Protein AF-0000000087267420 (afdb_homodimer)

Nearest PDB structures (foldseek):
  7d5s-assembly1_A5  TM=5.004E-01  e=7.220E+00  Saccharomyces cerevisiae S288C
  5nxh-assembly1_C  TM=2.217E-01  e=2.383E+00  Tequatrovirus T4
  2dig-assembly1_A  TM=3.081E-01  e=5.718E+00  Homo sapiens
  6zqb-assembly1_UE  TM=1.913E-01  e=4.029E+00  Saccharomyces cerevisiae S288C
  7d5s-assembly1_A5  TM=5.008E-01  e=6.759E+00  Saccharomyces cerevisiae S288C

Radius of gyration: 22.6 Å; Cα contacts (8 Å, |Δi|>4): 446; chains: 2; bounding box: 66×54×70 Å

Structure (mmCIF, N/CA/C/O backbone):
data_AF-0000000087267420-model_v1
#
loop_
_entity.id
_entity.type
_entity.pdbx_description
1 polymer 'Uncharacterized protein'
#
loop_
_atom_site.group_PDB
_atom_site.id
_atom_site.type_symbol
_atom_site.label_atom_id
_atom_site.label_alt_id
_atom_site.label_comp_id
_atom_site.label_asym_id
_atom_site.label_entity_id
_atom_site.label_seq_id
_atom_site.pdbx_PDB_ins_code
_atom_site.Cartn_x
_atom_site.Cartn_y
_atom_site.Cartn_z
_atom_site.occupancy
_atom_site.B_iso_or_equiv
_atom_site.auth_seq_id
_atom_site.auth_comp_id
_atom_site.auth_asym_id
_atom_site.auth_atom_id
_atom_site.pdbx_PDB_model_num
ATOM 1 N N . MET A 1 1 ? 45.031 -0.06 -13.602 1 23.23 1 MET A N 1
ATOM 2 C CA . MET A 1 1 ? 44.938 -1.241 -12.742 1 23.23 1 MET A CA 1
ATOM 3 C C . MET A 1 1 ? 43.938 -1.024 -11.625 1 23.23 1 MET A C 1
ATOM 5 O O . MET A 1 1 ? 43.188 -1.938 -11.281 1 23.23 1 MET A O 1
ATOM 9 N N . VAL A 1 2 ? 43.875 0.098 -10.891 1 26.34 2 VAL A N 1
ATOM 10 C CA . VAL A 1 2 ? 43.062 -0.202 -9.727 1 26.34 2 VAL A CA 1
ATOM 11 C C . VAL A 1 2 ? 41.594 -0.318 -10.164 1 26.34 2 VAL A C 1
ATOM 13 O O . VAL A 1 2 ? 40.875 0.688 -10.266 1 26.34 2 VAL A O 1
ATOM 16 N N . LEU A 1 3 ? 41.219 -0.868 -11.328 1 28.58 3 LEU A N 1
ATOM 17 C CA . LEU A 1 3 ? 39.875 -0.642 -11.82 1 28.58 3 LEU A CA 1
ATOM 18 C C . LEU A 1 3 ? 38.844 -1.299 -10.898 1 28.58 3 LEU A C 1
ATOM 20 O O . LEU A 1 3 ? 38.75 -2.527 -10.828 1 28.58 3 LEU A O 1
ATOM 24 N N . GLU A 1 4 ? 38.781 -0.846 -9.547 1 34.34 4 GLU A N 1
ATOM 25 C CA . GLU A 1 4 ? 38.031 -1.546 -8.516 1 34.34 4 GLU A CA 1
ATOM 26 C C . GLU A 1 4 ? 36.594 -1.835 -8.992 1 34.34 4 GLU A C 1
ATOM 28 O O . GLU A 1 4 ? 35.812 -0.912 -9.195 1 34.34 4 GLU A O 1
ATOM 33 N N . THR A 1 5 ? 36.312 -2.693 -9.859 1 30.98 5 THR A N 1
ATOM 34 C CA . THR A 1 5 ? 35.062 -3 -10.531 1 30.98 5 THR A CA 1
ATOM 35 C C . THR A 1 5 ? 33.938 -3.223 -9.516 1 30.98 5 THR A C 1
ATOM 37 O O . THR A 1 5 ? 34.188 -3.191 -8.312 1 30.98 5 THR A O 1
ATOM 40 N N . GLY A 1 6 ? 33.281 -4.574 -9.438 1 32.69 6 GLY A N 1
ATOM 41 C CA . GLY A 1 6 ? 32.031 -5.301 -9.305 1 32.69 6 GLY A CA 1
ATOM 42 C C . GLY A 1 6 ? 31.594 -5.504 -7.863 1 32.69 6 GLY A C 1
ATOM 43 O O . GLY A 1 6 ? 30.891 -6.457 -7.551 1 32.69 6 GLY A O 1
ATOM 44 N N . ASP A 1 7 ? 32.062 -4.914 -6.812 1 30.77 7 ASP A N 1
ATOM 45 C CA . ASP A 1 7 ? 32.344 -5.363 -5.453 1 30.77 7 ASP A CA 1
ATOM 46 C C . ASP A 1 7 ? 31.062 -5.816 -4.742 1 30.77 7 ASP A C 1
ATOM 48 O O . ASP A 1 7 ? 29.953 -5.57 -5.227 1 30.77 7 ASP A O 1
ATOM 52 N N . ASP A 1 8 ? 30.906 -5.383 -3.318 1 32.22 8 ASP A N 1
ATOM 53 C CA . ASP A 1 8 ? 30.344 -5.723 -2.01 1 32.22 8 ASP A CA 1
ATOM 54 C C . ASP A 1 8 ? 28.844 -5.473 -1.965 1 32.22 8 ASP A C 1
ATOM 56 O O . ASP A 1 8 ? 28.406 -4.371 -1.625 1 32.22 8 ASP A O 1
ATOM 60 N N . LEU A 1 9 ? 28.078 -5.555 -2.895 1 34.12 9 LEU A N 1
ATOM 61 C CA . LEU A 1 9 ? 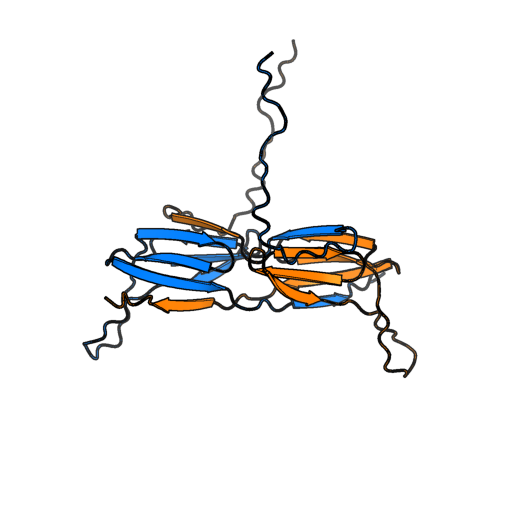26.641 -5.738 -2.77 1 34.12 9 LEU A CA 1
ATOM 62 C C . LEU A 1 9 ? 26.312 -6.742 -1.671 1 34.12 9 LEU A C 1
ATOM 64 O O . LEU A 1 9 ? 26.25 -7.949 -1.925 1 34.12 9 LEU A O 1
ATOM 68 N N . GLY A 1 10 ? 27.141 -6.855 -0.698 1 35.06 10 GLY A N 1
ATOM 69 C CA . GLY A 1 10 ? 26.969 -7.773 0.415 1 35.06 10 GLY A CA 1
ATOM 70 C C . GLY A 1 10 ? 25.516 -8.008 0.779 1 35.06 10 GLY A C 1
ATOM 71 O O . GLY A 1 10 ? 24.641 -7.23 0.395 1 35.06 10 GLY A O 1
ATOM 72 N N . GLU A 1 11 ? 25.297 -9.281 1.34 1 33.75 11 GLU A N 1
ATOM 73 C CA . GLU A 1 11 ? 24.203 -10.078 1.889 1 33.75 11 GLU A CA 1
ATOM 74 C C . GLU A 1 11 ? 23.438 -9.312 2.961 1 33.75 11 GLU A C 1
ATOM 76 O O . GLU A 1 11 ? 23.922 -9.148 4.082 1 33.75 11 GLU A O 1
ATOM 81 N N . VAL A 1 12 ? 23.391 -8.141 3.051 1 38.41 12 VAL A N 1
ATOM 82 C CA . VAL A 1 12 ? 22.312 -7.984 4.027 1 38.41 12 VAL A CA 1
ATOM 83 C C . VAL A 1 12 ? 21.219 -9.016 3.764 1 38.41 12 VAL A C 1
ATOM 85 O O . VAL A 1 12 ? 20.547 -8.961 2.734 1 38.41 12 VAL A O 1
ATOM 88 N N . THR A 1 13 ? 21.375 -10.328 3.924 1 43.25 13 THR A N 1
ATOM 89 C CA . THR A 1 13 ? 20.469 -11.469 3.857 1 43.25 13 THR A CA 1
ATOM 90 C C . THR A 1 13 ? 19.125 -11.125 4.5 1 43.25 13 THR A C 1
ATOM 92 O O . THR A 1 13 ? 18.812 -11.602 5.594 1 43.25 13 THR A O 1
ATOM 95 N N . GLU A 1 14 ? 18.906 -9.852 4.797 1 48.78 14 GLU A N 1
ATOM 96 C CA . GLU A 1 14 ? 17.516 -9.828 5.238 1 48.78 14 GLU A CA 1
ATOM 97 C C . GLU A 1 14 ? 16.641 -10.711 4.352 1 48.78 14 GLU A C 1
ATOM 99 O O . GLU A 1 14 ? 16.734 -10.648 3.125 1 48.78 14 GLU A O 1
ATOM 104 N N . THR A 1 15 ? 16.5 -11.961 4.723 1 59 15 THR A N 1
ATOM 105 C CA . THR A 1 15 ? 15.672 -12.922 4.012 1 59 15 THR A CA 1
ATOM 106 C C . THR A 1 15 ? 14.383 -12.258 3.521 1 59 15 THR A C 1
ATOM 108 O O . THR A 1 15 ? 13.68 -11.609 4.297 1 59 15 THR A O 1
ATOM 111 N N . VAL A 1 16 ? 14.516 -11.555 2.287 1 69.19 16 VAL A N 1
ATOM 112 C CA . VAL A 1 16 ? 13.289 -11.062 1.664 1 69.19 16 VAL A CA 1
ATOM 113 C C . VAL A 1 16 ? 12.328 -12.227 1.42 1 69.19 16 VAL A C 1
ATOM 115 O O . VAL A 1 16 ? 12.75 -13.312 1.015 1 69.19 16 VAL A O 1
ATOM 118 N N . ASP A 1 17 ? 11.07 -11.906 1.795 1 87.56 17 ASP A N 1
ATOM 119 C CA . ASP A 1 17 ? 10.055 -12.945 1.668 1 87.56 17 ASP A CA 1
ATOM 120 C C . ASP A 1 17 ? 9.492 -12.992 0.248 1 87.56 17 ASP A C 1
ATOM 122 O O . ASP A 1 17 ? 8.422 -13.555 0.016 1 87.56 17 ASP A O 1
ATOM 126 N N . TYR A 1 18 ? 10.273 -12.516 -0.706 1 87.31 18 TYR A N 1
ATOM 127 C CA . TYR A 1 18 ? 9.852 -12.648 -2.096 1 87.31 18 TYR A CA 1
ATOM 128 C C . TYR A 1 18 ? 9.766 -14.117 -2.502 1 87.31 18 TYR A C 1
ATOM 130 O O . TYR A 1 18 ? 10.43 -14.969 -1.917 1 87.31 18 TYR A O 1
ATOM 138 N N . TYR A 1 19 ? 8.797 -14.352 -3.381 1 90.81 19 TYR A N 1
ATOM 139 C CA . TYR A 1 19 ? 8.797 -15.664 -4.023 1 90.81 19 TYR A CA 1
ATOM 140 C C . TYR A 1 19 ? 10.039 -15.852 -4.891 1 90.81 19 TYR A C 1
ATOM 142 O O . TYR A 1 19 ? 10.234 -15.109 -5.859 1 90.81 19 TYR A O 1
ATOM 150 N N . VAL A 1 20 ? 10.867 -16.859 -4.531 1 91.94 20 VAL A N 1
ATOM 151 C CA . VAL A 1 20 ? 12.133 -17.016 -5.242 1 91.94 20 VAL A CA 1
ATOM 152 C C . VAL A 1 20 ? 12.156 -18.359 -5.969 1 91.94 20 VAL A C 1
ATOM 154 O O . VAL A 1 20 ? 13.117 -18.672 -6.676 1 91.94 20 VAL A O 1
ATOM 157 N N . GLN A 1 21 ? 11.156 -19.141 -5.684 1 91.06 21 GLN A N 1
ATOM 158 C CA . GLN A 1 21 ? 11.125 -20.484 -6.25 1 91.06 21 GLN A CA 1
ATOM 159 C C . GLN A 1 21 ? 10.742 -20.453 -7.727 1 91.06 21 GLN A C 1
ATOM 161 O O . GLN A 1 21 ? 10.812 -21.484 -8.414 1 91.06 21 GLN A O 1
ATOM 166 N N . GLY A 1 22 ? 10.32 -19.391 -8.344 1 91.81 22 GLY A N 1
ATOM 167 C CA . GLY A 1 22 ? 9.977 -19.203 -9.742 1 91.81 22 GLY A CA 1
ATOM 168 C C . GLY A 1 22 ? 10.164 -17.766 -10.211 1 91.81 22 GLY A C 1
ATOM 169 O O . GLY A 1 22 ? 10.578 -16.906 -9.438 1 91.81 22 GLY A O 1
ATOM 170 N N . ALA A 1 23 ? 9.836 -17.578 -11.477 1 93 23 ALA A N 1
ATOM 171 C CA . ALA A 1 23 ? 10.039 -16.25 -12.062 1 93 23 ALA A CA 1
ATOM 172 C C . ALA A 1 23 ? 9.008 -15.258 -11.555 1 93 23 ALA A C 1
ATOM 174 O O . ALA A 1 23 ? 7.828 -15.594 -11.398 1 93 23 ALA A O 1
ATOM 175 N N . THR A 1 24 ? 9.516 -14.07 -11.25 1 95.69 24 THR A N 1
ATOM 176 C CA . THR A 1 24 ? 8.617 -12.938 -11.016 1 95.69 24 THR A CA 1
ATOM 177 C C . THR A 1 24 ? 8.062 -12.414 -12.336 1 95.69 24 THR A C 1
ATOM 179 O O . THR A 1 24 ? 8.82 -12.102 -13.258 1 95.69 24 THR A O 1
ATOM 182 N N . ILE A 1 25 ? 6.738 -12.406 -12.469 1 98.06 25 ILE A N 1
ATOM 183 C CA . ILE A 1 25 ? 6.078 -11.914 -13.672 1 98.06 25 ILE A CA 1
ATOM 184 C C . ILE A 1 25 ? 6.008 -10.391 -13.633 1 98.06 25 ILE A C 1
ATOM 186 O O . ILE A 1 25 ? 6.246 -9.719 -14.641 1 98.06 25 ILE A O 1
ATOM 190 N N . ALA A 1 26 ? 5.605 -9.758 -12.516 1 98 26 ALA A N 1
ATOM 191 C CA . ALA A 1 26 ? 5.574 -8.32 -12.281 1 98 26 ALA A CA 1
ATOM 192 C C . ALA A 1 26 ? 5.715 -8 -10.797 1 98 26 ALA A C 1
ATOM 194 O O . ALA A 1 26 ? 5.363 -8.82 -9.945 1 98 26 ALA A O 1
ATOM 195 N N . ALA A 1 27 ? 6.281 -6.883 -10.5 1 97.19 27 ALA A N 1
ATOM 196 C CA . ALA A 1 27 ? 6.371 -6.359 -9.133 1 97.19 27 ALA A CA 1
ATOM 197 C C . ALA A 1 27 ? 6.191 -4.844 -9.117 1 97.19 27 ALA A C 1
ATOM 199 O O . ALA A 1 27 ? 6.52 -4.164 -10.094 1 97.19 27 ALA A O 1
ATOM 200 N N . GLY A 1 28 ? 5.602 -4.336 -8.055 1 96.75 28 GLY A N 1
ATOM 201 C CA . GLY A 1 28 ? 5.387 -2.906 -7.883 1 96.75 28 GLY A CA 1
ATOM 202 C C . GLY A 1 28 ? 4.887 -2.537 -6.496 1 96.75 28 GLY A C 1
ATOM 203 O O . GLY A 1 28 ? 4.684 -3.412 -5.652 1 96.75 28 GLY A O 1
ATOM 204 N N . ASN A 1 29 ? 4.879 -1.277 -6.273 1 95.5 29 ASN A N 1
ATOM 205 C CA . ASN A 1 29 ? 4.32 -0.775 -5.02 1 95.5 29 ASN A CA 1
ATOM 206 C C . ASN A 1 29 ? 2.873 -0.327 -5.191 1 95.5 29 ASN A C 1
ATOM 208 O O . ASN A 1 29 ? 2.443 -0.007 -6.301 1 95.5 29 ASN A O 1
ATOM 212 N N . LEU A 1 30 ? 2.25 -0.502 -4.02 1 94.38 30 LEU A N 1
ATOM 213 C CA . LEU A 1 30 ? 0.876 -0.018 -3.934 1 94.38 30 LEU A CA 1
ATOM 214 C C . LEU A 1 30 ? 0.746 1.058 -2.861 1 94.38 30 LEU A C 1
ATOM 216 O O . LEU A 1 30 ? 1.456 1.025 -1.854 1 94.38 30 LEU A O 1
ATOM 220 N N . PHE A 1 31 ? 0.077 2.123 -3.07 1 94.62 31 PHE A N 1
ATOM 221 C CA . PHE A 1 31 ? -0.297 3.184 -2.143 1 94.62 31 PHE A CA 1
ATOM 222 C C . PHE A 1 31 ? 0.896 4.078 -1.832 1 94.62 31 PHE A C 1
ATOM 224 O O . PHE A 1 31 ? 1.976 3.588 -1.492 1 94.62 31 PHE A O 1
ATOM 231 N N . GLY A 1 32 ? 0.762 5.262 -1.942 1 96 32 GLY A N 1
ATOM 232 C CA . GLY A 1 32 ? 1.717 6.27 -1.509 1 96 32 GLY A CA 1
ATOM 233 C C . GLY A 1 32 ? 1.268 7.023 -0.271 1 96 32 GLY A C 1
ATOM 234 O O . GLY A 1 32 ? 0.08 7.031 0.06 1 96 32 GLY A O 1
ATOM 235 N N . ILE A 1 33 ? 2.275 7.59 0.386 1 96.75 33 ILE A N 1
ATOM 236 C CA . ILE A 1 33 ? 1.958 8.492 1.488 1 96.75 33 ILE A CA 1
ATOM 237 C C . ILE A 1 33 ? 2.824 9.75 1.396 1 96.75 33 ILE A C 1
ATOM 239 O O . ILE A 1 33 ? 3.998 9.672 1.022 1 96.75 33 ILE A O 1
ATOM 243 N N . GLN A 1 34 ? 2.248 10.812 1.535 1 97.69 34 GLN A N 1
ATOM 244 C CA . GLN A 1 34 ? 2.914 12.102 1.644 1 97.69 34 GLN A CA 1
ATOM 245 C C . GLN A 1 34 ? 2.684 12.727 3.018 1 97.69 34 GLN A C 1
ATOM 247 O O . GLN A 1 34 ? 1.541 12.945 3.424 1 97.69 34 GLN A O 1
ATOM 252 N N . VAL A 1 35 ? 3.848 13.055 3.717 1 98.31 35 VAL A N 1
ATOM 253 C CA . VAL A 1 35 ? 3.771 13.742 5.004 1 98.31 35 VAL A CA 1
ATOM 254 C C . VAL A 1 35 ? 4.105 15.219 4.824 1 98.31 35 VAL A C 1
ATOM 256 O O . VAL A 1 35 ? 5.07 15.57 4.137 1 98.31 35 VAL A O 1
ATOM 259 N N . TYR A 1 36 ? 3.26 16.047 5.324 1 97.69 36 TYR A N 1
ATOM 260 C CA . TYR A 1 36 ? 3.488 17.5 5.34 1 97.69 36 TYR A CA 1
ATOM 261 C C . TYR A 1 36 ? 3.27 18.062 6.738 1 97.69 36 TYR A C 1
ATOM 263 O O . TYR A 1 36 ? 2.936 17.328 7.668 1 97.69 36 TYR A O 1
ATOM 271 N N . ALA A 1 37 ? 3.404 19.281 6.949 1 97.19 37 ALA A N 1
ATOM 272 C CA . ALA A 1 37 ? 3.508 19.906 8.258 1 97.19 37 ALA A CA 1
ATOM 273 C C . ALA A 1 37 ? 2.242 19.688 9.078 1 97.19 37 ALA A C 1
ATOM 275 O O . ALA A 1 37 ? 2.303 19.562 10.305 1 97.19 37 ALA A O 1
ATOM 276 N N . MET A 1 38 ? 1.084 19.578 8.406 1 94.88 38 MET A N 1
ATOM 277 C CA . MET A 1 38 ? -0.173 19.562 9.148 1 94.88 38 MET A CA 1
ATOM 278 C C . MET A 1 38 ? -0.855 18.203 9.062 1 94.88 38 MET A C 1
ATOM 280 O O . MET A 1 38 ? -1.976 18.031 9.547 1 94.88 38 MET A O 1
ATOM 284 N N . GLY A 1 39 ? -0.207 17.234 8.422 1 96.69 39 GLY A N 1
ATOM 285 C CA . GLY A 1 39 ? -0.853 15.945 8.281 1 96.69 39 GLY A CA 1
ATOM 286 C C . GLY A 1 39 ? -0.157 15.031 7.285 1 96.69 39 GLY A C 1
ATOM 287 O O . GLY A 1 39 ? 1.032 15.195 7.012 1 96.69 39 GLY A O 1
ATOM 288 N N . ALA A 1 40 ? -0.893 14.062 6.934 1 97.69 40 ALA A N 1
ATOM 289 C CA . ALA A 1 40 ? -0.428 13.156 5.891 1 97.69 40 ALA A CA 1
ATOM 290 C C . ALA A 1 40 ? -1.554 12.812 4.918 1 97.69 40 ALA A C 1
ATOM 292 O O . ALA A 1 40 ? -2.732 12.906 5.266 1 97.69 40 ALA A O 1
ATOM 293 N N . ARG A 1 41 ? -1.134 12.5 3.693 1 96.44 41 ARG A N 1
ATOM 294 C CA . ARG A 1 41 ? -2.064 12.031 2.672 1 96.44 41 ARG A CA 1
ATOM 295 C C . ARG A 1 41 ? -1.666 10.656 2.156 1 96.44 41 ARG A C 1
ATOM 297 O O . ARG A 1 41 ? -0.482 10.383 1.951 1 96.44 41 ARG A O 1
ATOM 304 N N . VAL A 1 42 ? -2.652 9.836 2.068 1 95.75 42 VAL A N 1
ATOM 305 C CA . VAL A 1 42 ? -2.479 8.531 1.435 1 95.75 42 VAL A CA 1
ATOM 306 C C . VAL A 1 42 ? -2.936 8.602 -0.02 1 95.75 42 VAL A C 1
ATOM 308 O O . VAL A 1 42 ? -3.996 9.156 -0.319 1 95.75 42 VAL A O 1
ATOM 311 N N . LEU A 1 43 ? -2.107 8.023 -0.844 1 95 43 LEU A N 1
ATOM 312 C CA . LEU A 1 43 ? -2.35 8.141 -2.277 1 95 43 LEU A CA 1
ATOM 313 C C . LEU A 1 43 ? -2.5 6.77 -2.924 1 95 43 LEU A C 1
ATOM 315 O O . LEU A 1 43 ? -1.77 5.836 -2.584 1 95 43 LEU A O 1
ATOM 319 N N . ASP A 1 44 ? -3.564 6.652 -3.748 1 93.69 44 ASP A N 1
ATOM 320 C CA . ASP A 1 44 ? -3.658 5.59 -4.746 1 93.69 44 ASP A CA 1
ATOM 321 C C . ASP A 1 44 ? -3.186 6.078 -6.113 1 93.69 44 ASP A C 1
ATOM 323 O O . ASP A 1 44 ? -3.959 6.676 -6.863 1 93.69 44 ASP A O 1
ATOM 327 N N . GLY A 1 45 ? -1.952 5.652 -6.371 1 90.69 45 GLY A N 1
ATOM 328 C CA . GLY A 1 45 ? -1.371 6.312 -7.531 1 90.69 45 GLY A CA 1
ATOM 329 C C . GLY A 1 45 ? -1.279 7.82 -7.371 1 90.69 45 GLY A C 1
ATOM 330 O O . GLY A 1 45 ? -0.645 8.312 -6.438 1 90.69 45 GLY A O 1
ATOM 331 N N . SER A 1 46 ? -1.924 8.617 -8.156 1 88.19 46 SER A N 1
ATOM 332 C CA . SER A 1 46 ? -1.873 10.078 -8.078 1 88.19 46 SER A CA 1
ATOM 333 C C . SER A 1 46 ? -3.121 10.633 -7.398 1 88.19 46 SER A C 1
ATOM 335 O O . SER A 1 46 ? -3.309 11.852 -7.344 1 88.19 46 SER A O 1
ATOM 337 N N . PHE A 1 47 ? -3.93 9.695 -6.879 1 91.31 47 PHE A N 1
ATOM 338 C CA . PHE A 1 47 ? -5.203 10.133 -6.316 1 91.31 47 PHE A CA 1
ATOM 339 C C . PHE A 1 47 ? -5.172 10.062 -4.797 1 91.31 47 PHE A C 1
ATOM 341 O O . PHE A 1 47 ? -4.844 9.023 -4.223 1 91.31 47 PHE A O 1
ATOM 348 N N . MET A 1 48 ? -5.547 11.18 -4.16 1 93.88 48 MET A N 1
ATOM 349 C CA . MET A 1 48 ? -5.656 11.211 -2.705 1 93.88 48 MET A CA 1
ATOM 350 C C . MET A 1 48 ? -6.855 10.398 -2.23 1 93.88 48 MET A C 1
ATOM 352 O O . MET A 1 48 ? -7.984 10.641 -2.668 1 93.88 48 MET A O 1
ATOM 356 N N . THR A 1 49 ? -6.582 9.5 -1.412 1 92.88 49 THR A N 1
ATOM 357 C CA . THR A 1 49 ? -7.668 8.648 -0.938 1 92.88 49 THR A CA 1
ATOM 358 C C . THR A 1 49 ? -7.977 8.93 0.529 1 92.88 49 THR A C 1
ATOM 360 O O . THR A 1 49 ? -9.117 8.789 0.969 1 92.88 49 THR A O 1
ATOM 363 N N . GLN A 1 50 ? -7.039 9.258 1.317 1 92.44 50 GLN A N 1
ATOM 364 C CA . GLN A 1 50 ? -7.223 9.492 2.746 1 92.44 50 GLN A CA 1
ATOM 365 C C . GLN A 1 50 ? -6.301 10.602 3.248 1 92.44 50 GLN A C 1
ATOM 367 O O . GLN A 1 50 ? -5.164 10.727 2.785 1 92.44 50 GLN A O 1
ATOM 372 N N . GLU A 1 51 ? -6.855 11.406 4.184 1 94.88 51 GLU A N 1
ATOM 373 C CA . GLU A 1 51 ? -6.059 12.391 4.91 1 94.88 51 GLU A CA 1
ATOM 374 C C . GLU A 1 51 ? -5.977 12.055 6.395 1 94.88 51 GLU A C 1
ATOM 376 O O . GLU A 1 51 ? -6.98 11.672 7.004 1 94.88 51 GLU A O 1
ATOM 381 N N . LEU A 1 52 ? -4.781 12.125 6.871 1 95.19 52 LEU A N 1
ATOM 382 C CA . LEU A 1 52 ? -4.551 11.891 8.289 1 95.19 52 LEU A CA 1
ATOM 383 C C . LEU A 1 52 ? -4.168 13.18 9.008 1 95.19 52 LEU A C 1
ATOM 385 O O . LEU A 1 52 ? -3.281 13.906 8.555 1 95.19 52 LEU A O 1
ATOM 389 N N . ASN A 1 53 ? -4.895 13.43 10.016 1 95 53 ASN A N 1
ATOM 390 C CA . ASN A 1 53 ? -4.59 14.578 10.867 1 95 53 ASN A CA 1
ATOM 391 C C . ASN A 1 53 ? -4.066 14.141 12.227 1 95 53 ASN A C 1
ATOM 393 O O . ASN A 1 53 ? -4.512 13.133 12.781 1 95 53 ASN A O 1
ATOM 397 N N . PHE A 1 54 ? -3.18 14.93 12.711 1 93.56 54 PHE A N 1
ATOM 398 C CA . PHE A 1 54 ? -2.57 14.578 13.992 1 93.56 54 PHE A CA 1
ATOM 399 C C . PHE A 1 54 ? -2.971 15.57 15.07 1 93.56 54 PHE A C 1
ATOM 401 O O . PHE A 1 54 ? -3.014 16.781 14.828 1 93.56 54 PHE A O 1
ATOM 408 N N . THR A 1 55 ? -3.355 15.031 16.156 1 90.56 55 THR A N 1
ATOM 409 C CA . THR A 1 55 ? -3.789 15.883 17.266 1 90.56 55 THR A CA 1
ATOM 410 C C . THR A 1 55 ? -3.047 15.516 18.547 1 90.56 55 THR A C 1
ATOM 412 O O . THR A 1 55 ? -2.598 14.383 18.703 1 90.56 55 THR A O 1
ATOM 415 N N . ALA A 1 56 ? -2.807 16.547 19.391 1 83.44 56 ALA A N 1
ATOM 416 C CA . ALA A 1 56 ? -2.209 16.328 20.703 1 83.44 56 ALA A CA 1
ATOM 417 C C . ALA A 1 56 ? -3.229 15.75 21.672 1 83.44 56 ALA A C 1
ATOM 419 O O . ALA A 1 56 ? -4.406 16.109 21.641 1 83.44 56 ALA A O 1
ATOM 420 N N . HIS A 1 57 ? -2.891 14.484 22.312 1 71.31 57 HIS A N 1
ATOM 421 C CA . HIS A 1 57 ? -3.75 13.961 23.375 1 71.31 57 HIS A CA 1
ATOM 422 C C . HIS A 1 57 ? -3.479 14.656 24.703 1 71.31 57 HIS A C 1
ATOM 424 O O . HIS A 1 57 ? -2.328 14.742 25.141 1 71.31 57 HIS A O 1
ATOM 430 N N . SER A 1 58 ? -4.004 15.719 25.062 1 62.53 58 SER A N 1
ATOM 431 C CA . SER A 1 58 ? -3.812 16.375 26.359 1 62.53 58 SER A CA 1
ATOM 432 C C . SER A 1 58 ? -4.363 15.516 27.484 1 62.53 58 SER A C 1
ATOM 434 O O . SER A 1 58 ? -5.5 15.039 27.422 1 62.53 58 SER A O 1
ATOM 436 N N . SER A 1 59 ? -3.445 14.719 28.281 1 56.66 59 SER A N 1
ATOM 437 C CA . SER A 1 59 ? -3.904 14.008 29.484 1 56.66 59 SER A CA 1
ATOM 438 C C . SER A 1 59 ? -4.898 14.844 30.266 1 56.66 59 SER A C 1
ATOM 440 O O . SER A 1 59 ? -5.613 14.328 31.125 1 56.66 59 SER A O 1
ATOM 442 N N . GLU A 1 60 ? -4.383 16.031 30.625 1 54.6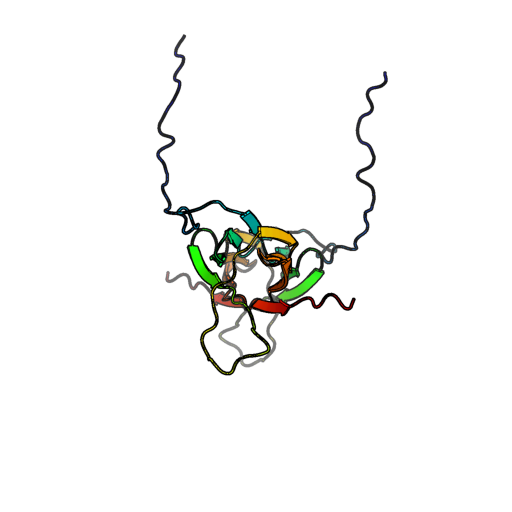6 60 GLU A N 1
ATOM 443 C CA . GLU A 1 60 ? -5.09 16.703 31.719 1 54.66 60 GLU A CA 1
ATOM 444 C C . GLU A 1 60 ? -6.551 16.953 31.344 1 54.66 60 GLU A C 1
ATOM 446 O O . GLU A 1 60 ? -7.453 16.641 32.125 1 54.66 60 GLU A O 1
ATOM 451 N N . SER A 1 61 ? -6.828 18.25 30.891 1 53.31 61 SER A N 1
ATOM 452 C CA . SER A 1 61 ? -8.07 19 31.016 1 53.31 61 SER A CA 1
ATOM 453 C C . SER A 1 61 ? -9.164 18.438 30.125 1 53.31 61 SER A C 1
ATOM 455 O O . SER A 1 61 ? -8.875 17.828 29.094 1 53.31 61 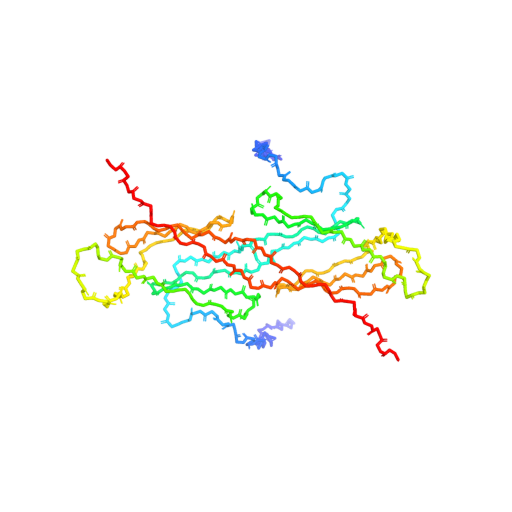SER A O 1
ATOM 457 N N . SER A 1 62 ? -10.406 18.219 30.672 1 52.72 62 SER A N 1
ATOM 458 C CA . SER A 1 62 ? -11.773 17.891 30.297 1 52.72 62 SER A CA 1
ATOM 459 C C . SER A 1 62 ? -12.094 18.391 28.891 1 52.72 62 SER A C 1
ATOM 461 O O . SER A 1 62 ? -13.203 18.203 28.391 1 52.72 62 SER A O 1
ATOM 463 N N . SER A 1 63 ? -11.469 19.516 28.453 1 55.5 63 SER A N 1
ATOM 464 C CA . SER A 1 63 ? -12.086 20.125 27.281 1 55.5 63 SER A CA 1
ATOM 465 C C . SER A 1 63 ? -11.758 19.344 26.016 1 55.5 63 SER A C 1
ATOM 467 O O . SER A 1 63 ? -10.609 18.953 25.797 1 55.5 63 SER A O 1
ATOM 469 N N . SER A 1 64 ? -12.625 18.609 25.406 1 59.75 64 SER A N 1
ATOM 470 C CA . SER A 1 64 ? -12.891 17.766 24.25 1 59.75 64 SER A CA 1
ATOM 471 C C . SER A 1 64 ? -12.156 18.281 23.016 1 59.75 64 SER A C 1
ATOM 473 O O . SER A 1 64 ? -12.266 17.703 21.938 1 59.75 64 SER A O 1
ATOM 475 N N . SER A 1 65 ? -11.453 19.516 23.141 1 64.88 65 SER A N 1
ATOM 476 C CA . SER A 1 65 ? -11.031 20.031 21.844 1 64.88 65 SER A CA 1
ATOM 477 C C . SER A 1 65 ? -9.648 19.516 21.469 1 64.88 65 SER A C 1
ATOM 479 O O . SER A 1 65 ? -8.664 19.781 22.172 1 64.88 65 SER A O 1
ATOM 481 N N . SER A 1 66 ? -9.383 18.469 20.703 1 77.44 66 SER A N 1
ATOM 482 C CA . SER A 1 66 ? -8.125 18.031 20.125 1 77.44 66 SER A CA 1
ATOM 483 C C . SER A 1 66 ? -7.555 19.078 19.172 1 77.44 66 SER A C 1
ATOM 485 O O . SER A 1 66 ? -8.258 19.562 18.281 1 77.44 66 SER A O 1
ATOM 487 N N . GLU A 1 67 ? -6.43 19.672 19.656 1 86.75 67 GLU A N 1
ATOM 488 C CA . GLU A 1 67 ? -5.766 20.672 18.828 1 86.75 67 GLU A CA 1
ATOM 489 C C . GLU A 1 67 ? -4.832 20.031 17.812 1 86.75 67 GLU A C 1
ATOM 491 O O . GLU A 1 67 ? -4.164 19.047 18.125 1 86.75 67 GLU A O 1
ATOM 496 N N . PRO A 1 68 ? -4.816 20.656 16.656 1 91.81 68 PRO A N 1
ATOM 497 C CA . PRO A 1 68 ? -3.875 20.141 15.664 1 91.81 68 PRO A CA 1
ATOM 498 C C . PRO A 1 68 ? -2.422 20.219 16.125 1 91.81 68 PRO A C 1
ATOM 500 O O . PR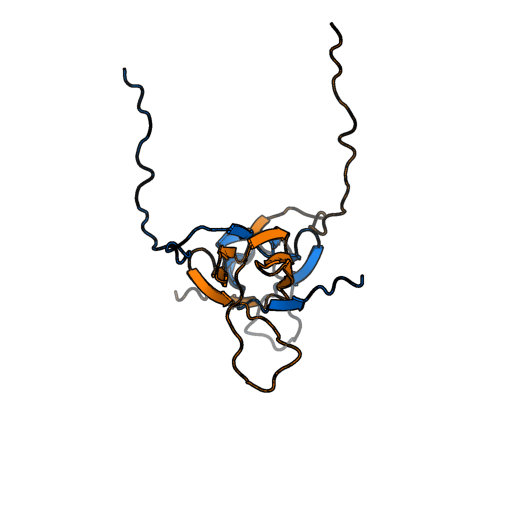O A 1 68 ? -2.031 21.188 16.797 1 91.81 68 PRO A O 1
ATOM 503 N N . LEU A 1 69 ? -1.747 19.172 15.93 1 94.38 69 LEU A N 1
ATOM 504 C CA . LEU A 1 69 ? -0.327 19.109 16.25 1 94.38 69 LEU A CA 1
ATOM 505 C C . LEU A 1 69 ? 0.513 18.938 14.992 1 94.38 69 LEU A C 1
ATOM 507 O O . LEU A 1 69 ? 0.254 18.047 14.18 1 94.38 69 LEU A O 1
ATOM 511 N N . GLY A 1 70 ? 1.553 19.812 14.844 1 97.06 70 GLY A N 1
ATOM 512 C CA . GLY A 1 70 ? 2.359 19.828 13.633 1 97.06 70 GLY A CA 1
ATOM 513 C C . GLY A 1 70 ? 3.418 18.734 13.602 1 97.06 70 GLY A C 1
ATOM 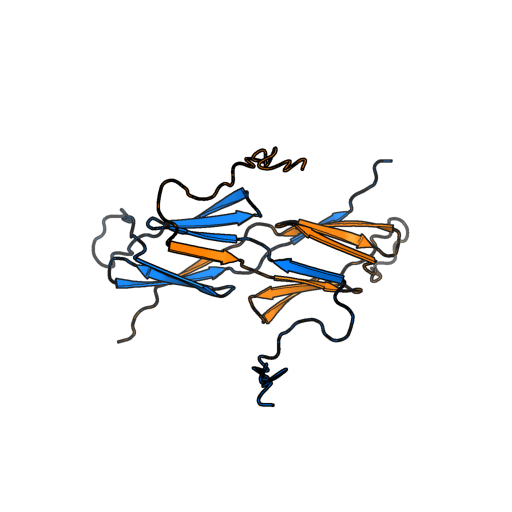514 O O . GLY A 1 70 ? 3.865 18.281 14.656 1 97.06 70 GLY A O 1
ATOM 515 N N . VAL A 1 71 ? 3.867 18.469 12.383 1 98 71 VAL A N 1
ATOM 516 C CA . VAL A 1 71 ? 4.953 17.516 12.164 1 98 71 VAL A CA 1
ATOM 517 C C . VAL A 1 71 ? 6.258 18.266 11.93 1 98 71 VAL A C 1
ATOM 519 O O . VAL A 1 71 ? 6.309 19.203 11.117 1 98 71 VAL A O 1
ATOM 522 N N . ALA A 1 72 ? 7.285 17.891 12.648 1 98.38 72 ALA A N 1
ATOM 523 C CA . ALA A 1 72 ? 8.594 18.516 12.492 1 98.38 72 ALA A CA 1
ATOM 524 C C . ALA A 1 72 ? 9.461 17.734 11.5 1 98.38 72 ALA A C 1
ATOM 526 O O . ALA A 1 72 ? 10.203 18.328 10.719 1 98.38 72 ALA A O 1
ATOM 527 N N . SER A 1 73 ? 9.461 16.438 11.57 1 98.62 73 SER A N 1
ATOM 528 C CA . SER A 1 73 ? 10.18 15.555 10.664 1 98.62 73 SER A CA 1
ATOM 529 C C . SER A 1 73 ? 9.477 14.203 10.547 1 98.62 73 SER A C 1
ATOM 531 O O . SER A 1 73 ? 8.648 13.859 11.383 1 98.62 73 SER A O 1
ATOM 533 N N . ALA A 1 74 ? 9.883 13.523 9.477 1 98.62 74 ALA A N 1
ATOM 534 C CA . ALA A 1 74 ? 9.25 12.227 9.242 1 98.62 74 ALA A CA 1
ATOM 535 C C . ALA A 1 74 ? 10.172 11.297 8.461 1 98.62 74 ALA A C 1
ATOM 537 O O . ALA A 1 74 ? 11.055 11.75 7.73 1 98.62 74 ALA A O 1
ATOM 538 N N . SER A 1 75 ? 10 9.953 8.664 1 98.44 75 SER A N 1
ATOM 539 C CA . SER A 1 75 ? 10.656 8.898 7.895 1 98.44 75 SER A CA 1
ATOM 540 C C . SER A 1 75 ? 9.672 7.805 7.492 1 98.44 75 SER A C 1
ATOM 542 O O . SER A 1 75 ? 8.898 7.328 8.32 1 98.44 75 SER A O 1
ATOM 544 N N . VAL A 1 76 ? 9.75 7.465 6.215 1 97.62 76 VAL A N 1
ATOM 545 C CA . VAL A 1 76 ? 8.875 6.406 5.719 1 97.62 76 VAL A CA 1
ATOM 546 C C . VAL A 1 76 ? 9.688 5.137 5.469 1 97.62 76 VAL A C 1
ATOM 548 O O . VAL A 1 76 ? 10.656 5.152 4.711 1 97.62 76 VAL A O 1
ATOM 551 N N . ALA A 1 77 ? 9.359 4.043 6.137 1 96.5 77 ALA A N 1
ATOM 552 C CA . ALA A 1 77 ? 9.898 2.699 5.934 1 96.5 77 ALA A CA 1
ATOM 553 C C . ALA A 1 77 ? 8.789 1.652 5.957 1 96.5 77 ALA A C 1
ATOM 555 O O . ALA A 1 77 ? 8.352 1.225 7.027 1 96.5 77 ALA A O 1
ATOM 556 N N . ASP A 1 78 ? 8.352 1.266 4.879 1 96.5 78 ASP A N 1
ATOM 557 C CA . ASP A 1 78 ? 7.199 0.384 4.699 1 96.5 78 ASP A CA 1
ATOM 558 C C . ASP A 1 78 ? 7.246 -0.784 5.684 1 96.5 78 ASP A C 1
ATOM 560 O O . ASP A 1 78 ? 8.227 -1.525 5.73 1 96.5 78 ASP A O 1
ATOM 564 N N . PRO A 1 79 ? 6.074 -0.953 6.371 1 95.06 79 PRO A N 1
ATOM 565 C CA . PRO A 1 79 ? 4.781 -0.266 6.379 1 95.06 79 PRO A CA 1
ATOM 566 C C . PRO A 1 79 ? 4.738 0.899 7.363 1 95.06 79 PRO A C 1
ATOM 568 O O . PRO A 1 79 ? 3.656 1.392 7.695 1 95.06 79 PRO A O 1
ATOM 571 N N . TYR A 1 80 ? 5.777 1.345 7.91 1 96.75 80 TYR A N 1
ATOM 572 C CA . TYR A 1 80 ? 5.84 2.285 9.023 1 96.75 80 TYR A CA 1
ATOM 573 C C . TYR A 1 80 ? 6.098 3.703 8.523 1 96.75 80 TYR A C 1
ATOM 575 O O . TYR A 1 80 ? 6.82 3.9 7.543 1 96.75 80 TYR A O 1
ATOM 583 N N . VAL A 1 81 ? 5.562 4.695 9.227 1 98 81 VAL A N 1
ATOM 584 C CA . VAL A 1 81 ? 5.906 6.109 9.117 1 98 81 VAL A CA 1
ATOM 585 C C . VAL A 1 81 ? 6.219 6.672 10.508 1 98 81 VAL A C 1
ATOM 587 O O . VAL A 1 81 ? 5.344 6.723 11.375 1 98 81 VAL A O 1
ATOM 590 N N . LEU A 1 82 ? 7.508 6.988 10.695 1 98.44 82 LEU A N 1
ATOM 591 C CA . LEU A 1 82 ? 7.938 7.59 11.953 1 98.44 82 LEU A CA 1
ATOM 592 C C . LEU A 1 82 ? 7.828 9.109 11.891 1 98.44 82 LEU A C 1
ATOM 594 O O . LEU A 1 82 ? 8.398 9.742 11 1 98.44 82 LEU A O 1
ATOM 598 N N . LEU A 1 83 ? 7.062 9.672 12.812 1 98.12 83 LEU A N 1
ATOM 599 C CA . LEU A 1 83 ? 6.855 11.117 12.875 1 98.12 83 LEU A CA 1
ATOM 600 C C . LEU A 1 83 ? 7.461 11.695 14.148 1 98.12 83 LEU A C 1
ATOM 602 O O . LEU A 1 83 ? 7.25 11.164 15.242 1 98.12 83 LEU A O 1
ATOM 606 N N . LYS A 1 84 ? 8.266 12.672 13.992 1 98.06 84 LYS A N 1
ATOM 607 C CA . LYS A 1 84 ? 8.586 13.547 15.109 1 98.06 84 LYS A CA 1
ATOM 608 C C . LYS A 1 84 ? 7.75 14.828 15.062 1 98.06 84 LYS A C 1
ATOM 610 O O . LYS A 1 84 ? 7.824 15.586 14.102 1 98.06 84 LYS A O 1
ATOM 615 N N . MET A 1 85 ? 6.957 15.078 16.156 1 96.69 85 MET A N 1
ATOM 616 C CA . MET A 1 85 ? 6.051 16.219 16.203 1 96.69 85 MET A CA 1
ATOM 617 C C . MET A 1 85 ? 6.785 17.484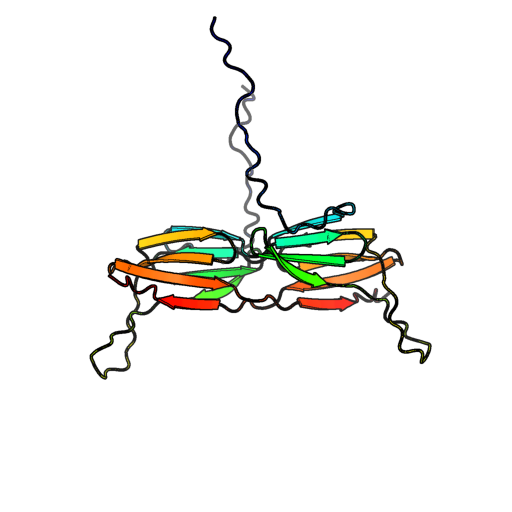 16.656 1 96.69 85 MET A C 1
ATOM 619 O O . MET A 1 85 ? 7.883 17.391 17.219 1 96.69 85 MET A O 1
ATOM 623 N N . VAL A 1 86 ? 6.168 18.625 16.359 1 96.56 86 VAL A N 1
ATOM 624 C CA . VAL A 1 86 ? 6.773 19.906 16.688 1 96.56 86 VAL A CA 1
ATOM 625 C C . VAL A 1 86 ? 6.949 20.016 18.203 1 96.56 86 VAL A C 1
ATOM 627 O O . VAL A 1 86 ? 7.922 20.609 18.688 1 96.56 86 VAL A O 1
ATOM 630 N N . ASP A 1 87 ? 6.043 19.391 18.984 1 93.38 87 ASP A N 1
ATOM 631 C CA . ASP A 1 87 ? 6.137 19.484 20.438 1 93.38 87 ASP A CA 1
ATOM 632 C C . ASP A 1 87 ? 7.133 18.484 21 1 93.38 87 ASP A C 1
ATOM 634 O O . ASP A 1 87 ? 7.305 18.375 22.219 1 93.38 87 ASP A O 1
ATOM 638 N N . GLY A 1 88 ? 7.656 17.688 20.219 1 95.56 88 GLY A N 1
ATOM 639 C CA . GLY A 1 88 ? 8.727 16.812 20.656 1 95.56 88 GLY A CA 1
ATOM 640 C C . GLY A 1 88 ? 8.281 15.359 20.797 1 95.56 88 GLY A C 1
ATOM 641 O O . GLY A 1 88 ? 9.109 14.461 20.938 1 95.56 88 GLY A O 1
ATOM 642 N N . THR A 1 89 ? 6.98 15.125 20.781 1 94 89 THR A N 1
ATOM 643 C CA . THR A 1 89 ? 6.492 13.758 20.906 1 94 89 THR A CA 1
ATOM 644 C C . THR A 1 89 ? 6.742 12.977 19.609 1 94 89 THR A C 1
ATOM 646 O O . THR A 1 89 ? 7.023 13.57 18.578 1 94 89 THR A O 1
ATOM 649 N N . ILE A 1 90 ? 6.777 11.703 19.766 1 96.75 90 ILE A N 1
ATOM 650 C CA . ILE A 1 90 ? 6.992 10.805 18.641 1 96.75 90 ILE A CA 1
ATOM 651 C C . ILE A 1 90 ? 5.738 9.969 18.406 1 96.75 90 ILE A C 1
ATOM 653 O O . ILE A 1 90 ? 5.172 9.414 19.344 1 96.75 90 ILE A O 1
ATOM 657 N N . GLN A 1 91 ? 5.301 9.977 17.172 1 96.12 91 GLN A N 1
ATOM 658 C CA . GLN A 1 91 ? 4.176 9.141 16.766 1 96.12 91 GLN A CA 1
ATOM 659 C C . GLN A 1 91 ? 4.594 8.148 15.688 1 96.12 91 GLN A C 1
ATOM 661 O O . GLN A 1 91 ? 5.402 8.477 14.812 1 96.12 91 GLN A O 1
ATOM 666 N N . LEU A 1 92 ? 4.152 6.902 15.797 1 97.25 92 LEU A N 1
ATOM 667 C CA . LEU A 1 92 ? 4.363 5.867 14.789 1 97.25 92 LEU A CA 1
ATOM 668 C C . LEU A 1 92 ? 3.055 5.516 14.094 1 97.25 92 LEU A C 1
ATOM 670 O O . LEU A 1 92 ? 2.08 5.137 14.75 1 97.25 92 LEU A O 1
ATOM 674 N N . LEU A 1 93 ? 3.016 5.797 12.75 1 96.69 93 LEU A N 1
ATOM 675 C CA . LEU A 1 93 ? 1.924 5.316 11.914 1 96.69 93 LEU A CA 1
ATOM 676 C C . LEU A 1 93 ? 2.262 3.959 11.305 1 96.69 93 LEU A C 1
ATOM 678 O O . LEU A 1 93 ? 3.367 3.758 10.805 1 96.69 93 LEU A O 1
ATOM 682 N N . VAL A 1 94 ? 1.365 3.004 11.391 1 96 94 VAL A N 1
ATOM 683 C CA . VAL A 1 94 ? 1.559 1.681 10.812 1 96 94 VAL A CA 1
ATOM 684 C C . VAL A 1 94 ? 0.41 1.364 9.852 1 96 94 VAL A C 1
ATOM 686 O O . VAL A 1 94 ? -0.753 1.328 10.266 1 96 94 VAL A O 1
ATOM 689 N N . GLY A 1 95 ? 0.785 1.307 8.477 1 94.5 95 GLY A N 1
ATOM 690 C CA . GLY A 1 95 ? -0.208 0.759 7.566 1 94.5 95 GLY A CA 1
ATOM 691 C C . GLY A 1 95 ? -0.541 -0.694 7.848 1 94.5 95 GLY A C 1
ATOM 692 O O . GLY A 1 95 ? 0.356 -1.537 7.93 1 94.5 95 GLY A O 1
ATOM 693 N N . VAL A 1 96 ? -1.746 -0.944 7.961 1 89 96 VAL A N 1
ATOM 694 C CA . VAL A 1 96 ? -2.129 -2.305 8.328 1 89 96 VAL A CA 1
ATOM 695 C C . VAL A 1 96 ? -2.557 -3.076 7.082 1 89 96 VAL A C 1
ATOM 697 O O . VAL A 1 96 ? -2.439 -2.574 5.961 1 89 96 VAL A O 1
ATOM 700 N N . ARG A 1 97 ? -3.215 -4.172 7.16 1 80.69 97 ARG A N 1
ATOM 701 C CA . ARG A 1 97 ? -3.535 -5.098 6.078 1 80.69 97 ARG A CA 1
ATOM 702 C C . ARG A 1 97 ? -4.289 -4.395 4.957 1 80.69 97 ARG A C 1
ATOM 704 O O . ARG A 1 97 ? -5.113 -3.514 5.215 1 80.69 97 ARG A O 1
ATOM 711 N N . VAL A 1 98 ? -3.824 -4.695 3.719 1 89.94 98 VAL A N 1
ATOM 712 C CA . VAL A 1 98 ? -4.516 -4.215 2.527 1 89.94 98 VAL A CA 1
ATOM 713 C C . VAL A 1 98 ? -5.555 -5.238 2.082 1 89.94 98 VAL A C 1
ATOM 715 O O . VAL A 1 98 ? -5.273 -6.441 2.037 1 89.94 98 VAL A O 1
ATOM 718 N N . HIS A 1 99 ? -6.801 -4.848 1.882 1 90.25 99 HIS A N 1
ATOM 719 C CA . HIS A 1 99 ? -7.816 -5.707 1.278 1 90.25 99 HIS A CA 1
ATOM 720 C C . HIS A 1 99 ? -7.793 -5.602 -0.243 1 90.25 99 HIS A C 1
ATOM 722 O O . HIS A 1 99 ? -7.594 -4.516 -0.792 1 90.25 99 HIS A O 1
ATOM 728 N N . PHE A 1 100 ? -7.938 -6.789 -0.819 1 93.44 100 PHE A N 1
ATOM 729 C CA . PHE A 1 100 ? -7.988 -6.805 -2.277 1 93.44 100 PHE A CA 1
ATOM 730 C C . PHE A 1 100 ? -9.344 -7.297 -2.766 1 93.44 100 PHE A C 1
ATOM 732 O O . PHE A 1 100 ? -9.922 -8.227 -2.193 1 93.44 100 PHE A O 1
ATOM 739 N N . ILE A 1 101 ? -9.828 -6.645 -3.811 1 92.38 101 ILE A N 1
ATOM 740 C CA . ILE A 1 101 ? -10.984 -7.121 -4.555 1 92.38 101 ILE A CA 1
ATOM 741 C C . ILE A 1 101 ? -10.539 -7.668 -5.91 1 92.38 101 ILE A C 1
ATOM 743 O O . ILE A 1 101 ? -9.727 -7.051 -6.598 1 92.38 101 ILE A O 1
ATOM 747 N N . VAL A 1 102 ? -10.93 -8.844 -6.223 1 91.62 102 VAL A N 1
ATOM 748 C CA . VAL A 1 102 ? -10.617 -9.469 -7.504 1 91.62 102 VAL A CA 1
ATOM 749 C C . VAL A 1 102 ? -11.852 -9.453 -8.398 1 91.62 102 VAL A C 1
ATOM 751 O O . VAL A 1 102 ? -12.93 -9.883 -7.992 1 91.62 102 VAL A O 1
ATOM 754 N N . THR A 1 103 ? -11.703 -8.852 -9.5 1 91.06 103 THR A N 1
ATOM 755 C CA . THR A 1 103 ? -12.797 -8.812 -10.469 1 91.06 103 THR A CA 1
ATOM 756 C C . THR A 1 103 ? -12.391 -9.469 -11.781 1 91.06 103 THR A C 1
ATOM 758 O O . THR A 1 103 ? -11.344 -9.148 -12.344 1 91.06 103 THR A O 1
ATOM 761 N N . GLU A 1 104 ? -13.203 -10.516 -12.172 1 88.88 104 GLU A N 1
ATOM 762 C CA . GLU A 1 104 ? -13.039 -11.039 -13.523 1 88.88 104 GLU A CA 1
ATOM 763 C C . GLU A 1 104 ? -13.562 -10.055 -14.562 1 88.88 104 GLU A C 1
ATOM 765 O O . GLU A 1 104 ? -14.672 -9.539 -14.438 1 88.88 104 GLU A O 1
ATOM 770 N N . VAL A 1 105 ? -12.617 -9.648 -15.469 1 87.56 105 VAL A N 1
ATOM 771 C CA . VAL A 1 105 ? -13.039 -8.711 -16.5 1 87.56 105 VAL A CA 1
ATOM 772 C C . VAL A 1 105 ? -13.641 -9.477 -17.672 1 87.56 105 VAL A C 1
ATOM 774 O O . VAL A 1 105 ? -12.969 -10.312 -18.297 1 87.56 105 VAL A O 1
ATOM 777 N N . LEU A 1 106 ? -14.969 -9.586 -17.672 1 76.25 106 LEU A N 1
ATOM 778 C CA . LEU A 1 106 ? -15.664 -10.281 -18.75 1 76.25 106 LEU A CA 1
ATOM 779 C C . LEU A 1 106 ? -15.617 -9.469 -20.047 1 76.25 106 LEU A C 1
ATOM 781 O O . LEU A 1 106 ? -15.664 -8.242 -20.016 1 76.25 106 LEU A O 1
ATOM 785 N N . ASN A 1 107 ? -14.859 -9.992 -21.016 1 62.16 107 ASN A N 1
ATOM 786 C CA . ASN A 1 107 ? -14.961 -9.359 -22.328 1 62.16 107 ASN A CA 1
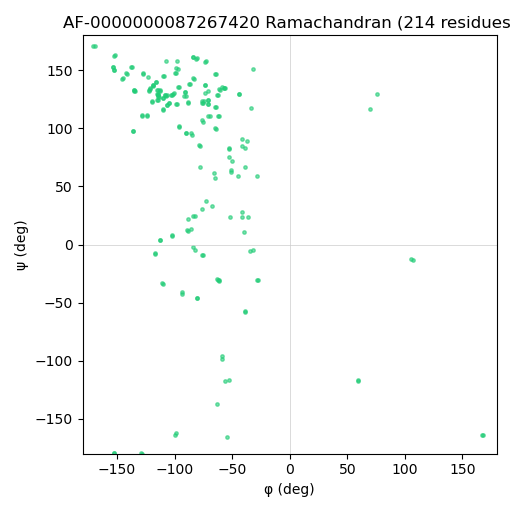ATOM 787 C C . ASN A 1 107 ? -16.406 -9.273 -22.797 1 62.16 107 ASN A C 1
ATOM 789 O O . ASN A 1 107 ? -17.109 -10.289 -22.844 1 62.16 107 ASN A O 1
ATOM 793 N N . HIS A 1 108 ? -17.141 -8.227 -22.328 1 53.34 108 HIS A N 1
ATOM 794 C CA . HIS A 1 108 ? -18.375 -8.109 -23.109 1 53.34 108 HIS A CA 1
ATOM 795 C C . HIS A 1 108 ? -18.094 -8.094 -24.594 1 53.34 108 HIS A C 1
ATOM 797 O O . HIS A 1 108 ? -17.641 -7.086 -25.141 1 53.34 108 HIS A O 1
ATOM 803 N N . GLY A 1 109 ? -17.609 -9.055 -24.969 1 37.81 109 GLY A N 1
ATOM 804 C CA . GLY A 1 109 ? -17.781 -9.164 -26.406 1 37.81 109 GLY A CA 1
ATOM 805 C C . GLY A 1 109 ? -19.25 -9.227 -26.828 1 37.81 109 GLY A C 1
ATOM 806 O O . GLY A 1 109 ? -20.109 -9.586 -26.031 1 37.81 109 GLY A O 1
ATOM 807 N N . MET B 1 1 ? 22.062 21.766 -39.969 1 23.28 1 MET B N 1
ATOM 808 C CA . MET B 1 1 ? 22.453 21.703 -38.562 1 23.28 1 MET B CA 1
ATOM 809 C C . MET B 1 1 ? 21.219 21.75 -37.656 1 23.28 1 MET B C 1
ATOM 811 O O . MET B 1 1 ? 20.641 22.812 -37.438 1 23.28 1 MET B O 1
ATOM 815 N N . VAL B 1 2 ? 20.125 20.906 -37.875 1 27.67 2 VAL B N 1
ATOM 816 C CA . VAL B 1 2 ? 18.719 21.188 -37.594 1 27.67 2 VAL B CA 1
ATOM 817 C C . VAL B 1 2 ? 18.453 21.031 -36.094 1 27.67 2 VAL B C 1
ATOM 819 O O . VAL B 1 2 ? 18.5 19.922 -35.531 1 27.67 2 VAL B O 1
ATOM 822 N N . LEU B 1 3 ? 19 21.875 -35.094 1 29.17 3 LEU B N 1
ATOM 823 C CA . LEU B 1 3 ? 19.031 21.594 -33.656 1 29.17 3 LEU B CA 1
ATOM 824 C C . LEU B 1 3 ? 17.625 21.547 -33.062 1 29.17 3 LEU B C 1
ATOM 826 O O . LEU B 1 3 ? 16.938 22.562 -33 1 29.17 3 LEU B O 1
ATOM 830 N N . GLU B 1 4 ? 16.688 20.688 -33.531 1 34.28 4 GLU B N 1
ATOM 831 C CA . GLU B 1 4 ? 15.281 20.672 -33.156 1 34.28 4 GLU B CA 1
ATOM 832 C C . GLU B 1 4 ? 15.133 20.609 -31.625 1 34.28 4 GLU B C 1
ATOM 834 O O . GLU B 1 4 ? 15.508 19.594 -31.016 1 34.28 4 GLU B O 1
ATOM 839 N N . THR B 1 5 ? 15.328 21.594 -30.812 1 32.56 5 THR B N 1
ATOM 840 C CA . THR B 1 5 ? 15.422 21.703 -29.359 1 32.56 5 THR B CA 1
ATOM 841 C C . THR B 1 5 ? 14.172 21.141 -28.703 1 32.56 5 THR B C 1
ATOM 843 O O . THR B 1 5 ? 13.234 20.719 -29.391 1 32.56 5 THR B O 1
ATOM 846 N N . GLY B 1 6 ? 13.289 22.047 -27.891 1 32.84 6 GLY B N 1
ATOM 847 C CA . GLY B 1 6 ? 12.586 22.219 -26.625 1 32.84 6 GLY B CA 1
ATOM 848 C C . GLY B 1 6 ? 11.188 21.641 -26.641 1 32.84 6 GLY B C 1
ATOM 849 O O . GLY B 1 6 ? 10.203 22.375 -26.547 1 32.84 6 GLY B O 1
ATOM 850 N N . ASP B 1 7 ? 10.703 20.75 -27.406 1 31.44 7 ASP B N 1
ATOM 851 C CA . ASP B 1 7 ? 9.336 20.469 -27.828 1 31.44 7 ASP B CA 1
ATOM 852 C C . ASP B 1 7 ? 8.414 20.281 -26.625 1 31.44 7 ASP B C 1
ATOM 854 O O . ASP B 1 7 ? 8.883 20.047 -25.516 1 31.44 7 ASP B O 1
ATOM 858 N N . ASP B 1 8 ? 7.09 19.672 -26.938 1 34 8 ASP B N 1
ATOM 859 C CA . ASP B 1 8 ? 5.75 19.5 -26.391 1 34 8 ASP B CA 1
ATOM 860 C C . ASP B 1 8 ? 5.77 18.594 -25.172 1 34 8 ASP B C 1
ATOM 862 O O . ASP B 1 8 ? 5.707 17.375 -25.297 1 34 8 ASP B O 1
ATOM 866 N N . LEU B 1 9 ? 6.711 18.5 -24.312 1 32.38 9 LEU B N 1
ATOM 867 C CA . LEU B 1 9 ? 6.492 18.016 -22.953 1 32.38 9 LEU B CA 1
ATOM 868 C C . LEU B 1 9 ? 5.137 18.469 -22.422 1 32.38 9 LEU B C 1
ATOM 870 O O . LEU B 1 9 ? 5.035 19.516 -21.766 1 32.38 9 LEU B O 1
ATOM 874 N N . GLY B 1 10 ? 4.258 18.75 -23.312 1 36.25 10 GLY B N 1
ATOM 875 C CA . GLY B 1 10 ? 2.945 19.062 -22.766 1 36.25 10 GLY B CA 1
ATOM 876 C C . GLY B 1 10 ? 2.621 18.266 -21.516 1 36.25 10 GLY B C 1
ATOM 877 O O . GLY B 1 10 ? 2.953 17.078 -21.422 1 36.25 10 GLY B O 1
ATOM 878 N N . GLU B 1 11 ? 2.443 18.984 -20.469 1 35.31 11 GLU B N 1
ATOM 879 C CA . GLU B 1 11 ? 2.113 18.672 -19.078 1 35.31 11 GLU B CA 1
ATOM 880 C C . GLU B 1 11 ? 0.991 17.641 -19 1 35.31 11 GLU B C 1
ATOM 882 O O . GLU B 1 11 ? -0.109 17.859 -19.5 1 35.31 11 GLU B O 1
ATOM 887 N N . VAL B 1 12 ? 1.026 16.531 -19.469 1 39.41 12 VAL B N 1
ATOM 888 C CA . VAL B 1 12 ? 0.02 15.672 -18.844 1 39.41 12 VAL B CA 1
ATOM 889 C C . VAL B 1 12 ? -0.256 16.141 -17.422 1 39.41 12 VAL B C 1
ATOM 891 O O . VAL B 1 12 ? 0.592 16 -16.531 1 39.41 12 VAL B O 1
ATOM 894 N N . THR B 1 13 ? -0.698 17.328 -17.047 1 43.25 13 THR B N 1
ATOM 895 C CA . THR B 1 13 ? -1.154 17.875 -15.781 1 43.25 13 THR B CA 1
ATOM 896 C C . THR B 1 13 ? -2.039 16.859 -15.047 1 43.25 13 THR B C 1
ATOM 898 O O . THR B 1 13 ? -3.266 16.938 -15.125 1 43.25 13 THR B O 1
ATOM 901 N N . GLU B 1 14 ? -1.901 15.594 -15.328 1 48.94 14 GLU B N 1
ATOM 902 C CA . GLU B 1 14 ? -2.676 14.812 -14.367 1 48.94 14 GLU B CA 1
ATOM 903 C C . GLU B 1 14 ? -2.619 15.43 -12.977 1 48.94 14 GLU B C 1
ATOM 905 O O . GLU B 1 14 ? -1.539 15.75 -12.477 1 48.94 14 GLU B O 1
ATOM 910 N N . THR B 1 15 ? -3.512 16.312 -12.664 1 59.47 15 THR B N 1
ATOM 911 C CA . THR B 1 15 ? -3.6 16.969 -11.359 1 59.47 15 THR B CA 1
ATOM 912 C C . THR B 1 15 ? -3.361 15.969 -10.234 1 59.47 15 THR B C 1
ATOM 914 O O . THR B 1 15 ? -4.012 14.922 -10.18 1 59.47 15 THR B O 1
ATOM 917 N N . VAL B 1 16 ? -2.008 15.734 -9.898 1 69.12 16 VAL B N 1
ATOM 918 C CA . VAL B 1 16 ? -1.692 14.938 -8.719 1 69.12 16 VAL B CA 1
ATOM 919 C C . VAL B 1 16 ? -2.334 15.562 -7.488 1 69.12 16 VAL B C 1
ATOM 921 O O . VAL B 1 16 ? -2.367 16.797 -7.352 1 69.12 16 VAL B O 1
ATOM 924 N N . ASP B 1 17 ? -2.951 14.641 -6.711 1 87.75 17 ASP B N 1
ATOM 925 C CA . ASP B 1 17 ? -3.639 15.109 -5.508 1 87.75 17 ASP B CA 1
ATOM 926 C C . ASP B 1 17 ? -2.66 15.289 -4.352 1 87.75 17 ASP B C 1
ATOM 928 O O . ASP B 1 17 ? -3.066 15.336 -3.189 1 87.75 17 ASP B O 1
ATOM 932 N N . TYR B 1 18 ? -1.41 15.5 -4.676 1 87.31 18 TYR B N 1
ATOM 933 C CA . TYR B 1 18 ? -0.449 15.797 -3.619 1 87.31 18 TYR B CA 1
ATOM 934 C C . TYR B 1 18 ? -0.78 17.125 -2.939 1 87.31 18 TYR B C 1
ATOM 936 O O . TYR B 1 18 ? -1.42 17.984 -3.537 1 87.31 18 TYR B O 1
ATOM 944 N N . TYR B 1 19 ? -0.485 17.156 -1.646 1 90.88 19 TYR B N 1
ATOM 945 C CA . TYR B 1 19 ? -0.531 18.453 -0.973 1 90.88 19 TYR B CA 1
ATOM 946 C C . TYR B 1 19 ? 0.518 19.391 -1.54 1 90.88 19 TYR B C 1
ATOM 948 O O . TYR B 1 19 ? 1.719 19.125 -1.446 1 90.88 19 TYR B O 1
ATOM 956 N N . VAL B 1 20 ? 0.049 20.531 -2.129 1 92 20 VAL B N 1
ATOM 957 C CA . VAL B 1 20 ? 0.99 21.422 -2.803 1 92 20 VAL B CA 1
ATOM 958 C C . VAL B 1 20 ? 1.011 22.781 -2.102 1 92 20 VAL B C 1
ATOM 960 O O . VAL B 1 20 ? 1.783 23.672 -2.475 1 92 20 VAL B O 1
ATOM 963 N N . GLN B 1 21 ? 0.097 22.922 -1.176 1 91.25 21 GLN B N 1
ATOM 964 C CA . GLN B 1 21 ? -0.032 24.219 -0.508 1 91.25 21 GLN B CA 1
ATOM 965 C C . GLN B 1 21 ? 1.09 24.422 0.504 1 91.25 21 GLN B C 1
ATOM 967 O O . GLN B 1 21 ? 1.234 25.516 1.061 1 91.25 21 GLN B O 1
ATOM 972 N N . GLY B 1 22 ? 1.928 23.5 0.85 1 92 22 GLY B N 1
ATOM 973 C CA . GLY B 1 22 ? 3.064 23.562 1.755 1 92 22 GLY B CA 1
ATOM 974 C C . GLY B 1 22 ? 4.148 22.562 1.424 1 92 22 GLY B C 1
ATOM 975 O O . GLY B 1 22 ? 4.02 21.781 0.47 1 92 22 GLY B O 1
ATOM 976 N N . ALA B 1 23 ? 5.184 22.594 2.238 1 93.25 23 ALA B N 1
ATOM 977 C CA . ALA B 1 23 ? 6.328 21.719 1.984 1 93.25 23 ALA B CA 1
ATOM 978 C C . ALA B 1 23 ? 6 20.281 2.326 1 93.25 23 ALA B C 1
ATOM 980 O O . ALA B 1 23 ? 5.324 20 3.32 1 93.25 23 ALA B O 1
ATOM 981 N N . THR B 1 24 ? 6.434 19.406 1.444 1 95.81 24 THR B N 1
ATOM 982 C CA . THR B 1 24 ? 6.445 17.984 1.767 1 95.81 24 THR B CA 1
ATOM 983 C C . THR B 1 24 ? 7.602 17.641 2.707 1 95.81 24 THR B C 1
ATOM 985 O O . THR B 1 24 ? 8.758 17.969 2.418 1 95.81 24 THR B O 1
ATOM 988 N N . ILE B 1 25 ? 7.27 17.094 3.859 1 98.06 25 ILE B N 1
ATOM 989 C CA . ILE B 1 25 ? 8.281 16.719 4.844 1 98.06 25 ILE B CA 1
ATOM 990 C C . ILE B 1 25 ? 8.891 15.375 4.461 1 98.06 25 ILE B C 1
ATOM 992 O O . ILE B 1 25 ? 10.109 15.188 4.551 1 98.06 25 ILE B O 1
ATOM 996 N N . ALA B 1 26 ? 8.109 14.352 4.098 1 98.06 26 ALA B N 1
ATOM 997 C CA . ALA B 1 26 ? 8.539 13.047 3.611 1 98.06 26 ALA B CA 1
ATOM 998 C C . ALA B 1 26 ? 7.477 12.43 2.701 1 98.06 26 ALA B C 1
ATOM 1000 O O . ALA B 1 26 ? 6.289 12.734 2.822 1 98.06 26 ALA B O 1
ATOM 1001 N N . ALA B 1 27 ? 7.91 11.648 1.779 1 97.25 27 ALA B N 1
ATOM 1002 C CA . ALA B 1 27 ? 7.035 10.859 0.916 1 97.25 27 ALA B CA 1
ATOM 1003 C C . ALA B 1 27 ? 7.629 9.484 0.646 1 97.25 27 ALA B C 1
ATOM 1005 O O . ALA B 1 27 ? 8.852 9.32 0.636 1 97.25 27 ALA B O 1
ATOM 1006 N N . GLY B 1 28 ? 6.77 8.492 0.502 1 96.81 28 GLY B N 1
ATOM 1007 C CA . GLY B 1 28 ? 7.191 7.133 0.219 1 96.81 28 GLY B CA 1
ATOM 1008 C C . GLY B 1 28 ? 6.043 6.219 -0.16 1 96.81 28 GLY B C 1
ATOM 1009 O O . GLY B 1 28 ? 4.887 6.641 -0.182 1 96.81 28 GLY B O 1
ATOM 1010 N N . ASN B 1 29 ? 6.43 5.055 -0.603 1 95.62 29 ASN B N 1
ATOM 1011 C CA . ASN B 1 29 ? 5.434 4.031 -0.917 1 95.62 29 ASN B CA 1
ATOM 1012 C C . ASN B 1 29 ? 5.285 3.027 0.224 1 95.62 29 ASN B C 1
ATOM 1014 O O . ASN B 1 29 ? 6.199 2.855 1.029 1 95.62 29 ASN B O 1
ATOM 1018 N N . LEU B 1 30 ? 4.051 2.52 0.228 1 94.69 30 LEU B N 1
ATOM 1019 C CA . LEU B 1 30 ? 3.736 1.461 1.181 1 94.69 30 LEU B CA 1
ATOM 1020 C C . LEU B 1 30 ? 3.232 0.214 0.461 1 94.69 30 LEU B C 1
ATOM 1022 O O . LEU B 1 30 ? 2.627 0.311 -0.609 1 94.69 30 LEU B O 1
ATOM 1026 N N . PHE B 1 31 ? 3.539 -0.91 0.916 1 94.75 31 PHE B N 1
ATOM 1027 C CA . PHE B 1 31 ? 3.021 -2.207 0.498 1 94.75 31 PHE B CA 1
ATOM 1028 C C . PHE B 1 31 ? 3.521 -2.566 -0.896 1 94.75 31 PHE B C 1
ATOM 1030 O O . PHE B 1 31 ? 3.242 -1.855 -1.864 1 94.75 31 PHE B O 1
ATOM 1037 N N . GLY B 1 32 ? 4.227 -3.551 -0.992 1 96 32 GLY B N 1
ATOM 1038 C CA . GLY B 1 32 ? 4.633 -4.125 -2.266 1 96 32 GLY B CA 1
ATOM 1039 C C . GLY B 1 32 ? 3.775 -5.305 -2.688 1 96 32 GLY B C 1
ATOM 1040 O O . GLY B 1 32 ? 3.115 -5.93 -1.854 1 96 32 GLY B O 1
ATOM 1041 N N . ILE B 1 33 ? 3.816 -5.527 -4.004 1 96.75 33 ILE B N 1
ATOM 1042 C CA . ILE B 1 33 ? 3.189 -6.742 -4.516 1 96.75 33 ILE B CA 1
ATOM 1043 C C . ILE B 1 33 ? 4.105 -7.406 -5.539 1 96.75 33 ILE B C 1
ATOM 1045 O O . ILE B 1 33 ? 4.773 -6.723 -6.32 1 96.75 33 ILE B O 1
ATOM 1049 N N . GLN B 1 34 ? 4.266 -8.609 -5.418 1 97.62 34 GLN B N 1
ATOM 1050 C CA . GLN B 1 34 ? 4.961 -9.453 -6.383 1 97.62 34 GLN B CA 1
ATOM 1051 C C . GLN B 1 34 ? 4.008 -10.461 -7.02 1 97.62 34 GLN B C 1
ATOM 1053 O O . GLN B 1 34 ? 3.385 -11.258 -6.32 1 97.62 34 GLN B O 1
ATOM 1058 N N . VAL B 1 35 ? 3.947 -10.43 -8.414 1 98.31 35 VAL B N 1
ATOM 1059 C CA . VAL B 1 35 ? 3.152 -11.406 -9.148 1 98.31 35 VAL B CA 1
ATOM 1060 C C . VAL B 1 35 ? 4.066 -12.469 -9.75 1 98.31 35 VAL B C 1
ATOM 1062 O O . VAL B 1 35 ? 5.109 -12.148 -10.328 1 98.31 35 VAL B O 1
ATOM 1065 N N . TYR B 1 36 ? 3.752 -13.68 -9.516 1 97.56 36 TYR B N 1
ATOM 1066 C CA . TYR B 1 36 ? 4.445 -14.82 -10.109 1 97.56 36 TYR B CA 1
ATOM 1067 C C . TYR B 1 36 ? 3.459 -15.781 -10.75 1 97.56 36 TYR B C 1
ATOM 1069 O O . TYR B 1 36 ? 2.248 -15.562 -10.719 1 97.56 36 TYR B O 1
ATOM 1077 N N . ALA B 1 37 ? 3.859 -16.828 -11.312 1 97.12 37 ALA B N 1
ATOM 1078 C CA . ALA B 1 37 ? 3.078 -17.672 -12.203 1 97.12 37 ALA B CA 1
ATOM 1079 C C . ALA B 1 37 ? 1.879 -18.281 -11.469 1 97.12 37 ALA B C 1
ATOM 1081 O O . ALA 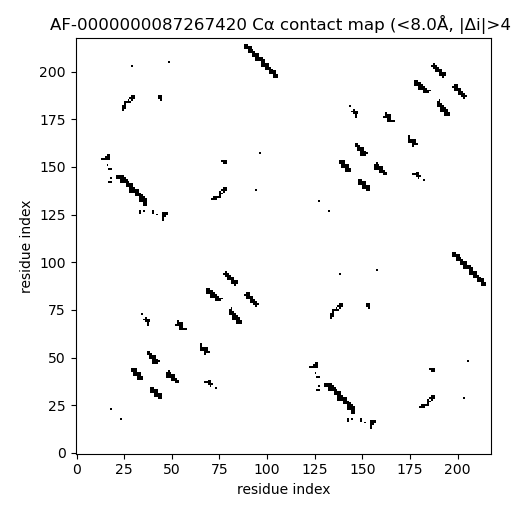B 1 37 ? 0.817 -18.469 -12.062 1 97.12 37 ALA B O 1
ATOM 1082 N N . MET B 1 38 ? 2.004 -18.516 -10.141 1 94.62 38 MET B N 1
ATOM 1083 C CA . MET B 1 38 ? 0.97 -19.266 -9.445 1 94.62 38 MET B CA 1
ATOM 1084 C C . MET B 1 38 ? 0.215 -18.375 -8.461 1 94.62 38 MET B C 1
ATOM 1086 O O . MET B 1 38 ? -0.638 -18.859 -7.711 1 94.62 38 MET B O 1
ATOM 1090 N N . GLY B 1 39 ? 0.531 -17.094 -8.43 1 96.56 39 GLY B N 1
ATOM 1091 C CA . GLY B 1 39 ? -0.141 -16.234 -7.469 1 96.56 39 GLY B CA 1
ATOM 1092 C C . GLY B 1 39 ? 0.518 -14.875 -7.32 1 96.56 39 GLY B C 1
ATOM 1093 O O . GLY B 1 39 ? 1.213 -14.422 -8.227 1 96.56 39 GLY B O 1
ATOM 1094 N N . ALA B 1 40 ? 0.15 -14.266 -6.27 1 97.62 40 ALA B N 1
ATOM 1095 C CA . ALA B 1 40 ? 0.773 -13 -5.906 1 97.62 40 ALA B CA 1
ATOM 1096 C C . ALA B 1 40 ? 1.069 -12.938 -4.41 1 97.62 40 ALA B C 1
ATOM 1098 O O . ALA B 1 40 ? 0.432 -13.633 -3.617 1 97.62 40 ALA B O 1
ATOM 1099 N N . ARG B 1 41 ? 2.088 -12.148 -4.086 1 96.44 41 ARG B N 1
ATOM 1100 C CA . ARG B 1 41 ? 2.43 -11.875 -2.695 1 96.44 41 ARG B CA 1
ATOM 1101 C C . ARG B 1 41 ? 2.381 -10.383 -2.402 1 96.44 41 ARG B C 1
ATOM 1103 O O . ARG B 1 41 ? 2.82 -9.57 -3.219 1 96.44 41 ARG B O 1
ATOM 1110 N N . VAL B 1 42 ? 1.77 -10.086 -1.316 1 95.75 42 VAL B N 1
ATOM 1111 C CA . VAL B 1 42 ? 1.783 -8.727 -0.8 1 95.75 42 VAL B CA 1
ATOM 1112 C C . VAL B 1 42 ? 2.879 -8.586 0.254 1 95.75 42 VAL B C 1
ATOM 1114 O O . VAL B 1 42 ? 3.031 -9.445 1.121 1 95.75 42 VAL B O 1
ATOM 1117 N N . LEU B 1 43 ? 3.582 -7.473 0.115 1 95 43 LEU B N 1
ATOM 1118 C CA . LEU B 1 43 ? 4.754 -7.285 0.961 1 95 43 LEU B CA 1
ATOM 1119 C C . LEU B 1 43 ? 4.641 -6 1.774 1 95 43 LEU B C 1
ATOM 1121 O O . LEU B 1 43 ? 4.191 -4.973 1.262 1 95 43 LEU B O 1
ATOM 1125 N N . ASP B 1 44 ? 4.922 -6.137 3.08 1 93.81 44 ASP B N 1
ATOM 1126 C CA . ASP B 1 44 ? 5.254 -5 3.93 1 93.81 44 ASP B CA 1
ATOM 1127 C C . ASP B 1 44 ? 6.766 -4.832 4.059 1 93.81 44 ASP B C 1
ATOM 1129 O O . ASP B 1 44 ? 7.395 -5.477 4.902 1 93.81 44 ASP B O 1
ATOM 1133 N N . GLY B 1 45 ? 7.219 -3.844 3.262 1 90.94 45 GLY B N 1
ATOM 1134 C CA . GLY B 1 45 ? 8.672 -3.838 3.143 1 90.94 45 GLY B CA 1
ATOM 1135 C C . GLY B 1 45 ? 9.227 -5.129 2.578 1 90.94 45 GLY B C 1
ATOM 1136 O O . GLY B 1 45 ? 8.867 -5.535 1.47 1 90.94 45 GLY B O 1
ATOM 1137 N N . SER B 1 46 ? 10.016 -5.883 3.287 1 88.5 46 SER B N 1
ATOM 1138 C CA . SER B 1 46 ? 10.609 -7.129 2.807 1 88.5 46 SER B CA 1
ATOM 1139 C C . SER B 1 46 ? 9.875 -8.344 3.371 1 88.5 46 SER B C 1
ATOM 1141 O O . SER B 1 46 ? 10.305 -9.477 3.176 1 88.5 46 SER B O 1
ATOM 1143 N N . PHE B 1 47 ? 8.75 -8.039 4.039 1 91.44 47 PHE B N 1
ATOM 1144 C CA . PHE B 1 47 ? 8.055 -9.125 4.719 1 91.44 47 PHE B CA 1
ATOM 1145 C C . PHE B 1 47 ? 6.758 -9.469 3.992 1 91.44 47 PHE B C 1
ATOM 1147 O O . PHE B 1 47 ? 5.926 -8.594 3.742 1 91.44 47 PHE B O 1
ATOM 1154 N N . MET B 1 48 ? 6.598 -10.766 3.697 1 93.88 48 MET B N 1
ATOM 1155 C CA . MET B 1 48 ? 5.359 -11.242 3.09 1 93.88 48 MET B CA 1
ATOM 1156 C C . MET B 1 48 ? 4.211 -11.203 4.094 1 93.88 48 MET B C 1
ATOM 1158 O O . MET B 1 48 ? 4.312 -11.781 5.18 1 93.88 48 MET B O 1
ATOM 1162 N N . THR B 1 49 ? 3.225 -10.547 3.719 1 92.94 49 THR B N 1
ATOM 1163 C CA . THR B 1 49 ? 2.098 -10.438 4.637 1 92.94 49 THR B CA 1
ATOM 1164 C C . THR B 1 49 ? 0.895 -11.219 4.117 1 92.94 49 THR B C 1
ATOM 1166 O O . THR B 1 49 ? 0.09 -11.727 4.902 1 92.94 49 THR B O 1
ATOM 1169 N N . GLN B 1 50 ? 0.695 -11.305 2.869 1 92.5 50 GLN B N 1
ATOM 1170 C CA . GLN B 1 50 ? -0.454 -11.984 2.277 1 92.5 50 GLN B CA 1
ATOM 1171 C C . GLN B 1 50 ? -0.073 -12.664 0.968 1 92.5 50 GLN B C 1
ATOM 1173 O O . GLN B 1 50 ? 0.747 -12.148 0.206 1 92.5 50 GLN B O 1
ATOM 1178 N N . GLU B 1 51 ? -0.69 -13.859 0.754 1 94.75 51 GLU B N 1
ATOM 1179 C CA . GLU B 1 51 ? -0.597 -14.555 -0.524 1 94.75 51 GLU B CA 1
ATOM 1180 C C . GLU B 1 51 ? -1.96 -14.641 -1.205 1 94.75 51 GLU B C 1
ATOM 1182 O O . GLU B 1 51 ? -2.969 -14.922 -0.555 1 94.75 51 GLU B O 1
ATOM 1187 N N . LEU B 1 52 ? -1.924 -14.312 -2.449 1 95.12 52 LEU B N 1
ATOM 1188 C CA . LEU B 1 52 ? -3.141 -14.398 -3.248 1 95.12 52 LEU B CA 1
ATOM 1189 C C . LEU B 1 52 ? -3.043 -15.531 -4.266 1 95.12 52 LEU B C 1
ATOM 1191 O O . LEU B 1 52 ? -2.057 -15.625 -5 1 95.12 52 LEU B O 1
ATOM 1195 N N . ASN B 1 53 ? -4.016 -16.359 -4.207 1 94.88 53 ASN B N 1
ATOM 1196 C CA . ASN B 1 53 ? -4.121 -17.438 -5.184 1 94.88 53 ASN B CA 1
ATOM 1197 C C . ASN B 1 53 ? -5.273 -17.203 -6.156 1 94.88 53 ASN B C 1
ATOM 1199 O O . ASN B 1 53 ? -6.32 -16.672 -5.766 1 94.88 53 ASN B O 1
ATOM 1203 N N . PHE B 1 54 ? -5.023 -17.625 -7.336 1 93.44 54 PHE B N 1
ATOM 1204 C CA . PHE B 1 54 ? -6.043 -17.406 -8.359 1 93.44 54 PHE B CA 1
ATOM 1205 C C . PHE B 1 54 ? -6.645 -18.734 -8.812 1 93.44 54 PHE B C 1
ATOM 1207 O O . PHE B 1 54 ? -5.926 -19.719 -8.992 1 93.44 54 PHE B O 1
ATOM 1214 N N . THR B 1 55 ? -7.914 -18.75 -8.844 1 90.38 55 THR B N 1
ATOM 1215 C CA . THR B 1 55 ? -8.609 -19.969 -9.242 1 90.38 55 THR B CA 1
ATOM 1216 C C . THR B 1 55 ? -9.602 -19.688 -10.367 1 90.38 55 THR B C 1
ATOM 1218 O O . THR B 1 55 ? -10.086 -18.562 -10.508 1 90.38 55 THR B O 1
ATOM 1221 N N . ALA B 1 56 ? -9.758 -20.688 -11.258 1 82.88 56 ALA B N 1
ATOM 1222 C CA . ALA B 1 56 ? -10.758 -20.594 -12.32 1 82.88 56 ALA B CA 1
ATOM 1223 C C . ALA B 1 56 ? -12.164 -20.797 -11.766 1 82.88 56 ALA B C 1
ATOM 1225 O O . ALA B 1 56 ? -12.375 -21.609 -10.867 1 82.88 56 ALA B O 1
ATOM 1226 N N . HIS B 1 57 ? -13.141 -19.75 -11.992 1 70.88 57 HIS B N 1
ATOM 1227 C CA . HIS B 1 57 ? -14.539 -19.953 -11.625 1 70.88 57 HIS B CA 1
ATOM 1228 C C . HIS B 1 57 ? -15.258 -20.812 -12.664 1 70.88 57 HIS B C 1
ATOM 1230 O O . HIS B 1 57 ? -15.203 -20.531 -13.859 1 70.88 57 HIS B O 1
ATOM 1236 N N . SER B 1 58 ? -15.242 -22.047 -12.672 1 62.38 58 SER B N 1
ATOM 1237 C CA . SER B 1 58 ? -15.977 -22.891 -13.609 1 62.38 58 SER B CA 1
ATOM 1238 C C . SER B 1 58 ? -17.484 -22.719 -13.445 1 62.38 58 SER B C 1
ATOM 1240 O O . SER B 1 58 ? -18.016 -22.797 -12.336 1 62.38 58 SER B O 1
ATOM 1242 N N . SER B 1 59 ? -18.203 -21.844 -14.375 1 56.44 59 SER B N 1
ATOM 1243 C CA . SER B 1 59 ? -19.672 -21.781 -14.359 1 56.44 59 SER B CA 1
ATOM 1244 C C . SER B 1 59 ? -20.281 -23.156 -14.133 1 56.44 59 SER B C 1
ATOM 1246 O O . SER B 1 59 ? -21.453 -23.281 -13.781 1 56.44 59 SER B O 1
ATOM 1248 N N . GLU B 1 60 ? -19.875 -24.047 -15.062 1 54.34 60 GLU B N 1
ATOM 1249 C CA . GLU B 1 60 ? -20.703 -25.234 -15.164 1 54.34 60 GLU B CA 1
ATOM 1250 C C . GLU B 1 60 ? -20.766 -26 -13.844 1 54.34 60 GLU B C 1
ATOM 1252 O O . GLU B 1 60 ? -21.828 -26.359 -13.367 1 54.34 60 GLU B O 1
ATOM 1257 N N . SER B 1 61 ? -19.859 -27.062 -13.734 1 53.25 61 SER B N 1
ATOM 1258 C CA . SER B 1 61 ? -20.031 -28.297 -12.977 1 53.25 61 SER B CA 1
ATOM 1259 C C . SER B 1 61 ? -19.906 -28.047 -11.477 1 53.25 61 SER B C 1
ATOM 1261 O O . SER B 1 61 ? -19.219 -27.109 -11.055 1 53.25 61 SER B O 1
ATOM 1263 N N . SER B 1 62 ? -20.891 -28.547 -10.664 1 52.84 62 SER B N 1
ATOM 1264 C CA . SER B 1 62 ? -21.172 -28.766 -9.242 1 52.84 62 SER B CA 1
ATOM 1265 C C . SER B 1 62 ? -19.891 -28.953 -8.445 1 52.84 62 SER B C 1
ATOM 1267 O O . SER B 1 62 ? -19.938 -29.141 -7.227 1 52.84 62 SER B O 1
ATOM 1269 N N . SER B 1 63 ? -18.828 -29.516 -9.062 1 55.47 63 SER B N 1
ATOM 1270 C CA . SER B 1 63 ? -17.781 -29.984 -8.164 1 55.47 63 SER B CA 1
ATOM 1271 C C . SER B 1 63 ? -16.953 -28.828 -7.613 1 55.47 63 SER B C 1
ATOM 1273 O O . SER B 1 63 ? -16.578 -27.922 -8.359 1 55.47 63 SER B O 1
ATOM 1275 N N . SER B 1 64 ? -17.078 -28.406 -6.398 1 59.66 64 SER B N 1
ATOM 1276 C CA . SER B 1 64 ? -16.547 -27.484 -5.395 1 59.66 64 SER B CA 1
ATOM 1277 C C . SER B 1 64 ? -15.055 -27.266 -5.578 1 59.66 64 SER B C 1
ATOM 1279 O O . SER B 1 64 ? -14.438 -26.516 -4.816 1 59.66 64 SER B O 1
ATOM 1281 N N . SER B 1 65 ? -14.406 -28.031 -6.566 1 64.81 65 SER B N 1
ATOM 1282 C CA . SER B 1 65 ? -12.961 -27.938 -6.465 1 64.81 65 SER B CA 1
ATOM 1283 C C . SER B 1 65 ? -12.422 -26.781 -7.316 1 64.81 65 SER B C 1
ATOM 1285 O O . SER B 1 65 ? -12.578 -26.797 -8.539 1 64.81 65 SER B O 1
ATOM 1287 N N . SER B 1 66 ? -12.148 -25.594 -6.898 1 77.25 66 SER B N 1
ATOM 1288 C CA . SER B 1 66 ? -11.453 -24.5 -7.57 1 77.25 66 SER B CA 1
ATOM 1289 C C . SER B 1 66 ? -10.008 -24.875 -7.895 1 77.25 66 SER B C 1
ATOM 1291 O O . SER B 1 66 ? -9.273 -25.344 -7.023 1 77.25 66 SER B O 1
ATOM 1293 N N . GLU B 1 67 ? -9.789 -25.031 -9.234 1 86.56 67 GLU B N 1
ATOM 1294 C CA . GLU B 1 67 ? -8.438 -25.359 -9.688 1 86.56 67 GLU B CA 1
ATOM 1295 C C . GLU B 1 67 ? -7.574 -24.109 -9.805 1 86.56 67 GLU B C 1
ATOM 1297 O O . GLU B 1 67 ? -8.047 -23.062 -10.227 1 86.56 67 GLU B O 1
ATOM 1302 N N . PRO B 1 68 ? -6.336 -24.328 -9.438 1 91.62 68 PRO B N 1
ATOM 1303 C CA . PRO B 1 68 ? -5.418 -23.203 -9.609 1 91.62 68 PRO B CA 1
ATOM 1304 C C . PRO B 1 68 ? -5.297 -22.75 -11.062 1 91.62 68 PRO B C 1
ATOM 1306 O O . PRO B 1 68 ? -5.305 -23.578 -11.969 1 91.62 68 PRO B O 1
ATOM 1309 N N . LEU B 1 69 ? -5.375 -21.5 -11.25 1 94.25 69 LEU B N 1
ATOM 1310 C CA . LEU B 1 69 ? -5.219 -20.906 -12.57 1 94.25 69 LEU B CA 1
ATOM 1311 C C . LEU B 1 69 ? -3.963 -20.047 -12.633 1 94.25 69 LEU B C 1
ATOM 1313 O O . LEU B 1 69 ? -3.77 -19.172 -11.789 1 94.25 69 LEU B O 1
ATOM 1317 N N . GLY B 1 70 ? -3.115 -20.281 -13.664 1 97 70 GLY B N 1
ATOM 1318 C CA . GLY B 1 70 ? -1.831 -19.609 -13.766 1 97 70 GLY B CA 1
ATOM 1319 C C . GLY B 1 70 ? -1.938 -18.219 -14.336 1 97 70 GLY B C 1
ATOM 1320 O O . GLY B 1 70 ? -2.873 -17.906 -15.078 1 97 70 GLY B O 1
ATOM 1321 N N . VAL B 1 71 ? -0.895 -17.438 -14.055 1 97.94 71 VAL B N 1
ATOM 1322 C CA . VAL B 1 71 ? -0.777 -16.078 -14.594 1 97.94 71 VAL B CA 1
ATOM 1323 C C . VAL B 1 71 ? 0.185 -16.094 -15.781 1 97.94 71 VAL B C 1
ATOM 1325 O O . VAL B 1 71 ? 1.287 -16.641 -15.695 1 97.94 71 VAL B O 1
ATOM 1328 N N . ALA B 1 72 ? -0.243 -15.516 -16.875 1 98.38 72 ALA B N 1
ATOM 1329 C CA . ALA B 1 72 ? 0.598 -15.43 -18.062 1 98.38 72 ALA B CA 1
ATOM 1330 C C . ALA B 1 72 ? 1.364 -14.109 -18.109 1 98.38 72 ALA B C 1
ATOM 1332 O O . ALA B 1 72 ? 2.523 -14.07 -18.516 1 98.38 72 ALA B O 1
ATOM 1333 N N . SER B 1 73 ? 0.742 -13.023 -17.766 1 98.56 73 SER B N 1
ATOM 1334 C CA . SER B 1 73 ? 1.339 -11.695 -17.703 1 98.56 73 SER B CA 1
ATOM 1335 C C . SER B 1 73 ? 0.61 -10.812 -16.688 1 98.56 73 SER B C 1
ATOM 1337 O O . SER B 1 73 ? -0.518 -11.117 -16.297 1 98.56 73 SER B O 1
ATOM 1339 N N . ALA B 1 74 ? 1.347 -9.758 -16.328 1 98.62 74 ALA B N 1
ATOM 1340 C CA . ALA B 1 74 ? 0.76 -8.867 -15.336 1 98.62 74 ALA B CA 1
ATOM 1341 C C . ALA B 1 74 ? 1.307 -7.449 -15.477 1 98.62 74 ALA B C 1
ATOM 1343 O O . ALA B 1 74 ? 2.41 -7.254 -15.992 1 98.62 74 ALA B O 1
ATOM 1344 N N . SER B 1 75 ? 0.494 -6.426 -15.055 1 98.44 75 SER B N 1
ATOM 1345 C CA . SER B 1 75 ? 0.894 -5.027 -14.945 1 98.44 75 SER B CA 1
ATOM 1346 C C . SER B 1 75 ? 0.421 -4.418 -13.633 1 98.44 75 SER B C 1
ATOM 1348 O O . SER B 1 75 ? -0.736 -4.586 -13.242 1 98.44 75 SER B O 1
ATOM 1350 N N . VAL B 1 76 ? 1.362 -3.746 -13 1 97.56 76 VAL B N 1
ATOM 1351 C CA . VAL B 1 76 ? 1.021 -3.088 -11.742 1 97.56 76 VAL B CA 1
ATOM 1352 C C . VAL B 1 76 ? 0.945 -1.578 -11.953 1 97.56 76 VAL B C 1
ATOM 1354 O O . VAL B 1 76 ? 1.915 -0.957 -12.391 1 97.56 76 VAL B O 1
ATOM 1357 N N . ALA B 1 77 ? -0.217 -0.968 -11.695 1 96.44 77 ALA B N 1
ATOM 1358 C CA . ALA B 1 77 ? -0.459 0.472 -11.688 1 96.44 77 ALA B CA 1
ATOM 1359 C C . ALA B 1 77 ? -1.312 0.873 -10.484 1 96.44 77 ALA B C 1
ATOM 1361 O O . ALA B 1 77 ? -2.537 0.748 -10.516 1 96.44 77 ALA B O 1
ATOM 1362 N N . ASP B 1 78 ? -0.726 1.307 -9.492 1 96.44 78 ASP B N 1
ATOM 1363 C CA . ASP B 1 78 ? -1.34 1.603 -8.203 1 96.44 78 ASP B CA 1
ATOM 1364 C C . ASP B 1 78 ? -2.658 2.35 -8.383 1 96.44 78 ASP B C 1
ATOM 1366 O O . ASP B 1 78 ? -2.701 3.402 -9.023 1 96.44 78 ASP B O 1
ATOM 1370 N N . PRO B 1 79 ? -3.697 1.805 -7.703 1 95 79 PRO B N 1
ATOM 1371 C CA . PRO B 1 79 ? -3.828 0.65 -6.812 1 95 79 PRO B CA 1
ATOM 1372 C C . PRO B 1 79 ? -4.156 -0.64 -7.562 1 95 79 PRO B C 1
ATOM 1374 O O . PRO B 1 79 ? -4.574 -1.625 -6.949 1 95 79 PRO B O 1
ATOM 1377 N N . TYR B 1 80 ? -4.059 -0.718 -8.805 1 96.75 80 TYR B N 1
ATOM 1378 C CA . TYR B 1 80 ? -4.551 -1.805 -9.641 1 96.75 80 TYR B CA 1
ATOM 1379 C C . TYR B 1 80 ? -3.428 -2.766 -10.008 1 96.75 80 TYR B C 1
ATOM 1381 O O . TYR B 1 80 ? -2.281 -2.348 -10.195 1 96.75 80 TYR B O 1
ATOM 1389 N N . VAL B 1 81 ? -3.762 -4.051 -10.156 1 98 81 VAL B N 1
ATOM 1390 C CA . VAL B 1 81 ? -2.938 -5.078 -10.789 1 98 81 VAL B CA 1
ATOM 1391 C C . VAL B 1 81 ? -3.744 -5.805 -11.859 1 98 81 VAL B C 1
ATOM 1393 O O . VAL B 1 81 ? -4.738 -6.469 -11.555 1 98 81 VAL B O 1
ATOM 1396 N N . LEU B 1 82 ? -3.334 -5.562 -13.117 1 98.44 82 LEU B N 1
ATOM 1397 C CA . LEU B 1 82 ? -3.977 -6.238 -14.242 1 98.44 82 LEU B CA 1
ATOM 1398 C C . LEU B 1 82 ? -3.293 -7.566 -14.539 1 98.44 82 LEU B C 1
ATOM 1400 O O . LEU B 1 82 ? -2.082 -7.609 -14.773 1 98.44 82 LEU B O 1
ATOM 1404 N N . LEU B 1 83 ? -4.074 -8.641 -14.477 1 98.06 83 LEU B N 1
ATOM 1405 C CA . LEU B 1 83 ? -3.559 -9.984 -14.734 1 98.06 83 LEU B CA 1
ATOM 1406 C C . LEU B 1 83 ? -4.164 -10.562 -16 1 98.06 83 LEU B C 1
ATOM 1408 O O . LEU B 1 83 ? -5.383 -10.516 -16.203 1 98.06 83 LEU B O 1
ATOM 1412 N N . LYS B 1 84 ? -3.328 -10.992 -16.875 1 98.06 84 LYS B N 1
ATOM 1413 C CA . LYS B 1 84 ? -3.768 -11.906 -17.922 1 98.06 84 LYS B CA 1
ATOM 1414 C C . LYS B 1 84 ? -3.445 -13.352 -17.562 1 98.06 84 LYS B C 1
ATOM 1416 O O . LYS B 1 84 ? -2.277 -13.711 -17.391 1 98.06 84 LYS B O 1
ATOM 1421 N N . MET B 1 85 ? -4.52 -14.227 -17.484 1 96.62 85 MET B N 1
ATOM 1422 C CA . MET B 1 85 ? -4.355 -15.617 -17.062 1 96.62 85 MET B CA 1
ATOM 1423 C C . MET B 1 85 ? -3.939 -16.484 -18.25 1 96.62 85 MET B C 1
ATOM 1425 O O . MET B 1 85 ? -4.078 -16.094 -19.406 1 96.62 85 MET B O 1
ATOM 1429 N N . VAL B 1 86 ? -3.389 -17.656 -17.906 1 96.5 86 VAL B N 1
ATOM 1430 C CA . VAL B 1 86 ? -2.908 -18.578 -18.922 1 96.5 86 VAL B CA 1
ATOM 1431 C C . VAL B 1 86 ? -4.07 -19.016 -19.812 1 96.5 86 VAL B C 1
ATOM 1433 O O . VAL B 1 86 ? -3.893 -19.219 -21.016 1 96.5 86 VAL B O 1
ATOM 1436 N N . ASP B 1 87 ? -5.301 -19.078 -19.266 1 93.38 87 ASP B N 1
ATOM 1437 C CA . ASP B 1 87 ? -6.441 -19.531 -20.062 1 93.38 87 ASP B CA 1
ATOM 1438 C C . ASP B 1 87 ? -7.027 -18.375 -20.875 1 93.38 87 ASP B C 1
ATOM 1440 O O . ASP B 1 87 ? -8.031 -18.562 -21.562 1 93.38 87 ASP B O 1
ATOM 1444 N N . GLY B 1 88 ? -6.531 -17.266 -20.734 1 95.56 88 GLY B N 1
ATOM 1445 C CA . GLY B 1 88 ? -6.934 -16.156 -21.578 1 95.56 88 GLY B CA 1
ATOM 1446 C C . GLY B 1 88 ? -7.836 -15.156 -20.875 1 95.56 88 GLY B C 1
ATOM 1447 O O . GLY B 1 88 ? -8.078 -14.062 -21.391 1 95.56 88 GLY B O 1
ATOM 1448 N N . THR B 1 89 ? -8.352 -15.516 -19.719 1 94 89 THR B N 1
ATOM 1449 C CA . THR B 1 89 ? -9.211 -14.594 -18.984 1 94 89 THR B CA 1
ATOM 1450 C C . THR B 1 89 ? -8.398 -13.461 -18.375 1 94 89 THR B C 1
ATOM 1452 O O . THR B 1 89 ? -7.172 -13.555 -18.266 1 94 89 THR B O 1
ATOM 1455 N N . ILE B 1 90 ? -9.078 -12.406 -18.109 1 96.81 90 ILE B N 1
ATOM 1456 C CA . ILE B 1 90 ? -8.453 -11.234 -17.5 1 96.81 90 ILE B CA 1
ATOM 1457 C C . ILE B 1 90 ? -9.039 -11.008 -16.109 1 96.81 90 ILE B C 1
ATOM 1459 O O . ILE B 1 90 ? -10.258 -11.055 -15.922 1 96.81 90 ILE B O 1
ATOM 1463 N N . GLN B 1 91 ? -8.148 -10.867 -15.164 1 96.06 91 GLN B N 1
ATOM 1464 C CA . GLN B 1 91 ? -8.547 -10.539 -13.797 1 96.06 91 GLN B CA 1
ATOM 1465 C C . GLN B 1 91 ? -7.941 -9.203 -13.359 1 96.06 91 GLN B C 1
ATOM 1467 O O . GLN B 1 91 ? -6.805 -8.883 -13.711 1 96.06 91 GLN B O 1
ATOM 1472 N N . LEU B 1 92 ? -8.727 -8.375 -12.703 1 97.19 92 LEU B N 1
ATOM 1473 C CA . LEU B 1 92 ? -8.273 -7.113 -12.117 1 97.19 92 LEU B CA 1
ATOM 1474 C C . LEU B 1 92 ? -8.281 -7.188 -10.594 1 97.19 92 LEU B C 1
ATOM 1476 O O . LEU B 1 92 ? -9.312 -7.473 -9.984 1 97.19 92 LEU B O 1
ATOM 1480 N N . LEU B 1 93 ? -7.051 -7.078 -10.008 1 96.69 93 LEU B N 1
ATOM 1481 C CA . LEU B 1 93 ? -6.926 -6.91 -8.562 1 96.69 93 LEU B CA 1
ATOM 1482 C C . LEU B 1 93 ? -6.902 -5.434 -8.188 1 96.69 93 LEU B C 1
ATOM 1484 O O . LEU B 1 93 ? -6.191 -4.641 -8.812 1 96.69 93 LEU B O 1
ATOM 1488 N N . VAL B 1 94 ? -7.691 -5.027 -7.223 1 96 94 VAL B N 1
ATOM 1489 C CA . VAL B 1 94 ? -7.723 -3.65 -6.746 1 96 94 VAL B CA 1
ATOM 1490 C C . VAL B 1 94 ? -7.445 -3.615 -5.242 1 96 94 VAL B C 1
ATOM 1492 O O . VAL B 1 94 ? -8.188 -4.199 -4.453 1 96 94 VAL B O 1
ATOM 1495 N N . GLY B 1 95 ? -6.188 -3.033 -4.883 1 94.44 95 GLY B N 1
ATOM 1496 C CA . GLY B 1 95 ? -6 -2.742 -3.469 1 94.44 95 GLY B CA 1
ATOM 1497 C C . GLY B 1 95 ? -6.988 -1.724 -2.934 1 94.44 95 GLY B C 1
ATOM 1498 O O . GLY B 1 95 ? -7.129 -0.633 -3.492 1 94.44 95 GLY B O 1
ATOM 1499 N N . VAL B 1 96 ? -7.586 -2.061 -1.928 1 88.94 96 VAL B N 1
ATOM 1500 C CA . VAL B 1 96 ? -8.617 -1.169 -1.416 1 88.94 96 VAL B CA 1
ATOM 1501 C C . VAL B 1 96 ? -8.055 -0.329 -0.271 1 88.94 96 VAL B C 1
ATOM 1503 O O . VAL B 1 96 ? -6.855 -0.37 0.006 1 88.94 96 VAL B O 1
ATOM 1506 N N . ARG B 1 97 ? -8.82 0.271 0.562 1 80.75 97 ARG B N 1
ATOM 1507 C CA . ARG B 1 97 ? -8.422 1.228 1.59 1 80.75 97 ARG B CA 1
ATOM 1508 C C . ARG B 1 97 ? -7.426 0.604 2.562 1 80.75 97 ARG B C 1
ATOM 1510 O O . ARG B 1 97 ? -7.523 -0.583 2.883 1 80.75 97 ARG B O 1
ATOM 1517 N N . VAL B 1 98 ? -6.371 1.407 2.859 1 90 98 VAL B N 1
ATOM 1518 C CA . VAL B 1 98 ? -5.391 1.021 3.867 1 90 98 VAL B CA 1
ATOM 1519 C C . VAL B 1 98 ? -5.805 1.569 5.23 1 90 98 VAL B C 1
ATOM 1521 O O . VAL B 1 98 ? -6.195 2.734 5.344 1 90 98 VAL B O 1
ATOM 1524 N N . HIS B 1 99 ? -5.867 0.737 6.254 1 90.19 99 HIS B N 1
ATOM 1525 C CA . HIS B 1 99 ? -6.074 1.193 7.621 1 90.19 99 HIS B CA 1
ATOM 1526 C C . HIS B 1 99 ? -4.746 1.531 8.297 1 90.19 99 HIS B C 1
ATOM 1528 O O . HIS B 1 99 ? -3.754 0.827 8.109 1 90.19 99 HIS B O 1
ATOM 1534 N N . PHE B 1 100 ? -4.828 2.643 9.016 1 93.56 100 PHE B N 1
ATOM 1535 C CA . PHE B 1 100 ? -3.633 3.031 9.758 1 93.56 100 PHE B CA 1
ATOM 1536 C C . PHE B 1 100 ? -3.893 3.008 11.258 1 93.56 100 PHE B C 1
ATOM 1538 O O . PHE B 1 100 ? -4.965 3.412 11.711 1 93.56 100 PHE B O 1
ATOM 1545 N N . ILE B 1 101 ? -2.893 2.527 11.977 1 92.44 101 ILE B N 1
ATOM 1546 C CA . ILE B 1 101 ? -2.867 2.639 13.43 1 92.44 101 ILE B CA 1
ATOM 1547 C C . ILE B 1 101 ? -1.819 3.664 13.852 1 92.44 101 ILE B C 1
ATOM 1549 O O . ILE B 1 101 ? -0.704 3.674 13.328 1 92.44 101 ILE B O 1
ATOM 1553 N N . VAL B 1 102 ? -2.203 4.582 14.656 1 91.69 102 VAL B N 1
ATOM 1554 C CA . VAL B 1 102 ? -1.293 5.598 15.172 1 91.69 102 VAL B CA 1
ATOM 1555 C C . VAL B 1 102 ? -0.95 5.285 16.625 1 91.69 102 VAL B C 1
ATOM 1557 O O . VAL B 1 102 ? -1.843 5.086 17.453 1 91.69 102 VAL B O 1
ATOM 1560 N N . THR B 1 103 ? 0.281 5.133 16.875 1 91 103 THR B N 1
ATOM 1561 C CA . THR B 1 103 ? 0.733 4.871 18.234 1 91 103 THR B CA 1
ATOM 1562 C C . THR B 1 103 ? 1.681 5.973 18.703 1 91 103 THR B C 1
ATOM 1564 O O . THR B 1 103 ? 2.646 6.305 18.016 1 91 103 THR B O 1
ATOM 1567 N N . GLU B 1 104 ? 1.282 6.609 19.859 1 88.88 104 GLU B N 1
ATOM 1568 C CA . GLU B 1 104 ? 2.236 7.5 20.516 1 88.88 104 GLU B CA 1
ATOM 1569 C C . GLU B 1 104 ? 3.373 6.715 21.156 1 88.88 104 GLU B C 1
ATOM 1571 O O . GLU B 1 104 ? 3.135 5.742 21.875 1 88.88 104 GLU B O 1
ATOM 1576 N N . VAL B 1 105 ? 4.613 7.031 20.688 1 87.56 105 VAL B N 1
ATOM 1577 C CA . VAL B 1 105 ? 5.758 6.336 21.266 1 87.56 105 VAL B CA 1
ATOM 1578 C C . VAL B 1 105 ? 6.199 7.039 22.547 1 87.56 105 VAL B C 1
ATOM 1580 O O . VAL B 1 105 ? 6.551 8.219 22.516 1 87.56 105 VAL B O 1
ATOM 1583 N N . LEU B 1 106 ? 5.699 6.551 23.672 1 76 106 LEU B N 1
ATOM 1584 C CA . LEU B 1 106 ? 6.062 7.125 24.969 1 76 106 LEU B CA 1
ATOM 1585 C C . LEU B 1 106 ? 7.516 6.824 25.312 1 76 106 LEU B C 1
ATOM 1587 O O . LEU B 1 106 ? 8.023 5.75 24.984 1 76 106 LEU B O 1
ATOM 1591 N N . ASN B 1 107 ? 8.344 7.887 25.297 1 61.53 107 ASN B N 1
ATOM 1592 C CA . ASN B 1 107 ? 9.688 7.668 25.828 1 61.53 107 ASN B CA 1
ATOM 1593 C C . ASN B 1 107 ? 9.641 7.066 27.234 1 61.53 107 ASN B C 1
ATOM 1595 O O . ASN B 1 107 ? 9 7.621 28.125 1 61.53 107 ASN B O 1
ATOM 1599 N N . HIS B 1 108 ? 9.469 5.727 27.312 1 52.44 108 HIS B N 1
ATOM 1600 C CA . HIS B 1 108 ? 9.766 5.289 28.672 1 52.44 108 HIS B CA 1
ATOM 1601 C C . HIS B 1 108 ? 11.117 5.82 29.141 1 52.44 108 HIS B C 1
ATOM 1603 O O . HIS B 1 108 ? 12.164 5.367 28.672 1 52.44 108 HIS B O 1
ATOM 1609 N N . GLY B 1 109 ? 11.148 6.945 29.219 1 37.22 109 GLY B N 1
ATOM 1610 C CA . GLY B 1 109 ? 12.242 7.363 30.094 1 37.22 109 GLY B CA 1
ATOM 1611 C C . GLY B 1 109 ? 12.148 6.781 31.484 1 37.22 109 GLY B C 1
ATOM 1612 O O . GLY B 1 109 ? 11.07 6.391 31.938 1 37.22 109 GLY B O 1
#

InterPro domains:
  IPR015943 WD40/YVTN repeat-like-containing domain superfamily [G3DSA:2.130.10.10] (1-104)
  IPR058543 RSE1/DDB1/CPSF1, second beta-propeller [PF23726] (1-93)

Solvent-accessible surface area (backbone atoms only — not comparable to full-atom values): 12786 Å² total; per-residue (Å²): 125,86,69,81,71,89,72,85,76,65,74,75,66,66,76,55,54,66,78,73,92,55,66,71,62,33,70,41,63,31,37,33,37,39,33,29,46,68,31,34,37,32,19,44,52,54,39,62,74,44,77,46,74,42,56,52,82,69,84,75,71,86,68,84,74,68,46,82,38,46,44,65,45,53,48,69,53,37,39,35,34,44,36,36,30,64,89,66,52,36,38,38,37,36,56,47,76,70,46,72,48,79,40,76,54,70,76,83,115,133,82,79,79,74,88,71,86,74,65,70,78,66,69,76,58,52,64,79,74,91,55,65,74,61,33,70,42,63,31,37,33,37,41,32,30,46,69,31,34,38,32,19,44,51,54,38,62,74,45,77,45,76,42,58,53,81,69,85,75,70,86,69,86,70,69,47,82,39,44,46,64,43,51,46,72,53,37,40,35,34,44,34,36,30,64,89,66,51,35,38,38,36,35,56,48,74,70,47,74,48,78,41,76,55,70,78,82,115

pLDDT: mean 81.53, std 22.4, range [23.23, 98.62]

Organism: Triticum turgidum subsp. durum (NCBI:txid4567)

Secondary structure (DSSP, 8-state):
-----S--------------SS-EEEEEEEEEEEEETTEEEEEETTEEEEEE--B---SS-------B--EEEEEEETTEEEEEETTS-EEEEEEEEEEEEEEEE----/-----S--------------SS-EEEEEEEEEEEEETTEEEEEETTEEEEEEE-B---SS-------B--EEEEEEETTEEEEEETTS-EEEEEEEEEEEEEEEE----

Foldseek 3Di:
DPCVPDDPPDCPVPVPPDDPVDDDPDDDDAWDKDDDFAWMFIDGVPHTDDTGGDFDPDVDDPDPDTDGWTFDDWDDDPQWIWTQTPVGDIDIDGDDDDDDDDDDDDPPD/DCCVDDDPPPPPCPVPPDDPVDDDPDDDDAWDKDDDFAWMFIDGVPHTDDTGGDFDPDVDDPDPDTDGWTFDDWDDDPQWIWTQTPVGDIDIDGDDDDDDDDDDDDPPD

Sequence (218 aa):
MVLETGDDLGEVTETVDYYVQGATIAAGNLFGIQVYAMGARVLDGSFMTQELNFTAHSSESSSSSSEPLGVASASVADPYVLLKMVDGTIQLLVGVRVHFIVTEVLNHGMVLETGDDLGEVTETVDYYVQGATIAAGNLFGIQVYAMGARVLDGSFMTQELNFTAHSSESSSSSSEPLGVASASVADPYVLLKMVDGTIQLLVGVRVHFIVTEVLNHG